Protein AF-A0AAQ1HSQ5-F1 (afdb_monomer_lite)

Foldseek 3Di:
DDPVVVVVVVVVVVVVVDDDDDDDDDDPPPPPDPCVVLVVQCVVQVHDSVCSVVSVVVCVVVVPDPDDPPDDPPPPDPWDWDWDFDADPVRHTPDIDIDTDPDPVNVVVVVVVVVVVVVVVVVVVVVVVVVVVVVVVVVVVVVVVVVVVVVVVVVVVVVVVVVVVVVVVVVPPPPPDPPPPPDPDDDDDDDDDDD

Structure (mmCIF, N/CA/C/O backbone):
data_AF-A0AAQ1HSQ5-F1
#
_entry.id   AF-A0AAQ1HSQ5-F1
#
loop_
_atom_site.group_PDB
_atom_site.id
_atom_site.type_symbol
_atom_site.label_atom_id
_atom_site.label_alt_id
_atom_site.label_comp_id
_atom_site.label_asym_id
_atom_site.label_entity_id
_atom_site.label_seq_id
_atom_site.pdbx_PDB_ins_code
_atom_site.Cartn_x
_atom_site.Cartn_y
_atom_site.Cartn_z
_atom_site.occupancy
_atom_site.B_iso_or_equiv
_atom_site.auth_seq_id
_atom_site.auth_comp_id
_atom_site.auth_asym_id
_atom_site.auth_atom_id
_atom_site.pdbx_PDB_model_num
ATOM 1 N N . MET A 1 1 ? 36.188 -63.599 -45.935 1.00 52.47 1 MET A N 1
ATOM 2 C CA . MET A 1 1 ? 37.156 -62.674 -46.564 1.00 52.47 1 MET A CA 1
ATOM 3 C C . MET A 1 1 ? 37.235 -61.440 -45.673 1.00 52.47 1 MET A C 1
ATOM 5 O O . MET A 1 1 ? 36.219 -60.792 -45.479 1.00 52.47 1 MET A O 1
ATOM 9 N N . SER A 1 2 ? 38.366 -61.238 -44.989 1.00 55.75 2 SER A N 1
ATOM 10 C CA . SER A 1 2 ? 38.458 -60.398 -43.780 1.00 55.75 2 SER A CA 1
ATOM 11 C C . SER A 1 2 ? 38.501 -58.891 -44.058 1.00 55.75 2 SER A C 1
ATOM 13 O O . SER A 1 2 ? 39.384 -58.427 -44.776 1.00 55.75 2 SER A O 1
ATOM 15 N N . ALA A 1 3 ? 37.651 -58.131 -43.356 1.00 57.56 3 ALA A N 1
ATOM 16 C CA . ALA A 1 3 ? 37.563 -56.660 -43.334 1.00 57.56 3 ALA A CA 1
ATOM 17 C C . ALA A 1 3 ? 38.896 -55.923 -43.048 1.00 57.56 3 ALA A C 1
ATOM 19 O O . ALA A 1 3 ? 39.056 -54.737 -43.334 1.00 57.56 3 ALA A O 1
ATOM 20 N N . ILE A 1 4 ? 39.892 -56.638 -42.521 1.00 59.78 4 ILE A N 1
ATOM 21 C CA . ILE A 1 4 ? 41.254 -56.144 -42.277 1.00 59.78 4 ILE A CA 1
ATOM 22 C C . ILE A 1 4 ? 41.998 -55.850 -43.597 1.00 59.78 4 ILE A C 1
ATOM 24 O O . ILE A 1 4 ? 42.830 -54.940 -43.652 1.00 59.78 4 ILE A O 1
ATOM 28 N N . ALA A 1 5 ? 41.688 -56.575 -44.679 1.00 63.78 5 ALA A N 1
ATOM 29 C CA . ALA A 1 5 ? 42.277 -56.327 -45.996 1.00 63.78 5 ALA A CA 1
ATOM 30 C C . ALA A 1 5 ? 41.798 -54.990 -46.590 1.00 63.78 5 ALA A C 1
ATOM 32 O O . ALA A 1 5 ? 42.597 -54.230 -47.148 1.00 63.78 5 ALA A O 1
ATOM 33 N N . ASP A 1 6 ? 40.522 -54.659 -46.387 1.00 66.69 6 ASP A N 1
ATOM 34 C CA . ASP A 1 6 ? 39.923 -53.419 -46.882 1.00 66.69 6 ASP A CA 1
ATOM 35 C C . ASP A 1 6 ? 40.437 -52.194 -46.125 1.00 66.69 6 ASP A C 1
ATOM 37 O O . ASP A 1 6 ? 40.683 -51.148 -46.731 1.00 66.69 6 ASP A O 1
AT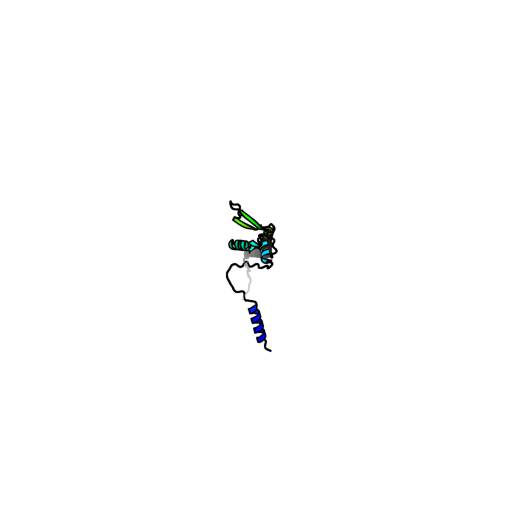OM 41 N N . PHE A 1 7 ? 40.709 -52.330 -44.824 1.00 67.12 7 PHE A N 1
ATOM 42 C CA . PHE A 1 7 ? 41.317 -51.258 -44.036 1.00 67.12 7 PHE A CA 1
ATOM 43 C C . PHE A 1 7 ? 42.731 -50.911 -44.528 1.00 67.12 7 PHE A C 1
ATOM 45 O O . PHE A 1 7 ? 43.067 -49.734 -44.679 1.00 67.12 7 PHE A O 1
ATOM 52 N N . LYS A 1 8 ? 43.555 -51.917 -44.864 1.00 73.12 8 LYS A N 1
ATOM 53 C CA . LYS A 1 8 ? 44.896 -51.684 -45.435 1.00 73.12 8 LYS A CA 1
ATOM 54 C C . LYS A 1 8 ? 44.832 -50.993 -46.800 1.00 73.12 8 LYS A C 1
ATOM 56 O O . LYS A 1 8 ? 45.601 -50.058 -47.027 1.00 73.12 8 LYS A O 1
ATOM 61 N N . LYS A 1 9 ? 43.899 -51.389 -47.674 1.00 71.94 9 LYS A N 1
ATOM 62 C CA . LYS A 1 9 ? 43.673 -50.711 -48.965 1.00 71.94 9 LYS A CA 1
ATOM 63 C C . L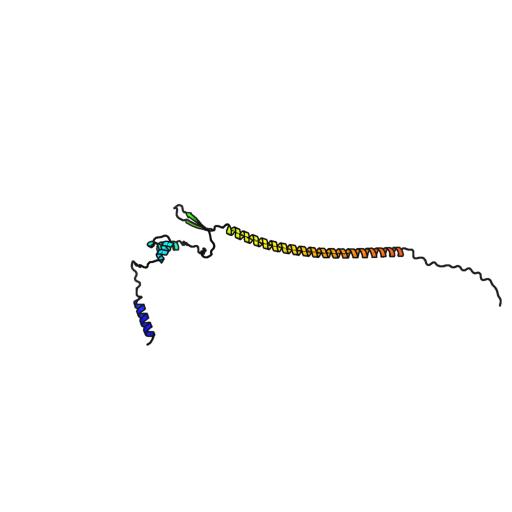YS A 1 9 ? 43.239 -49.257 -48.778 1.00 71.94 9 LYS A C 1
ATOM 65 O O . LYS A 1 9 ? 43.794 -48.369 -49.423 1.00 71.94 9 LYS A O 1
ATOM 70 N N . ARG A 1 10 ? 42.309 -48.994 -47.854 1.00 65.25 10 ARG A N 1
ATOM 71 C CA . ARG A 1 10 ? 41.803 -47.640 -47.579 1.00 65.25 10 ARG A CA 1
ATOM 72 C C . ARG A 1 10 ? 42.891 -46.732 -46.985 1.00 65.25 10 ARG A C 1
ATOM 74 O O . ARG A 1 10 ? 42.999 -45.575 -47.380 1.00 65.25 10 ARG A O 1
ATOM 81 N N . ARG A 1 11 ? 43.769 -47.266 -46.125 1.00 68.69 11 ARG A N 1
ATOM 82 C CA . ARG A 1 11 ? 44.889 -46.506 -45.536 1.00 68.69 11 ARG A CA 1
ATOM 83 C C . ARG A 1 11 ? 46.007 -46.193 -46.537 1.00 68.69 11 ARG A C 1
ATOM 85 O O . ARG A 1 11 ? 46.618 -45.133 -46.446 1.00 68.69 11 ARG A O 1
ATOM 92 N N . LEU A 1 12 ? 46.273 -47.087 -47.493 1.00 63.31 12 LEU A N 1
ATOM 93 C CA . LEU A 1 12 ? 47.237 -46.831 -48.572 1.00 63.31 12 LEU A CA 1
ATOM 94 C C . LEU A 1 12 ? 46.701 -45.811 -49.589 1.00 63.31 12 LEU A C 1
ATOM 96 O O . LEU A 1 12 ? 47.448 -44.929 -50.001 1.00 63.31 12 LEU A O 1
ATOM 100 N N . ALA A 1 13 ? 45.404 -45.854 -49.913 1.00 61.06 13 ALA A N 1
ATOM 101 C CA . ALA A 1 13 ? 44.766 -44.850 -50.769 1.00 61.06 13 ALA A CA 1
ATOM 102 C C . ALA A 1 13 ? 44.725 -43.449 -50.126 1.00 61.06 13 ALA A C 1
ATOM 104 O O . ALA A 1 13 ? 44.862 -42.452 -50.828 1.00 61.06 13 ALA A O 1
ATOM 105 N N . ALA A 1 14 ? 44.579 -43.364 -48.798 1.00 59.91 14 ALA A N 1
ATOM 106 C CA . ALA A 1 14 ? 44.645 -42.095 -48.069 1.00 59.91 14 ALA A CA 1
ATOM 107 C C . ALA A 1 14 ? 46.073 -41.520 -48.015 1.00 59.91 14 ALA A C 1
ATOM 109 O O . ALA A 1 14 ? 46.247 -40.314 -48.154 1.00 59.91 14 ALA A O 1
ATOM 110 N N . LYS A 1 15 ? 47.105 -42.371 -47.896 1.00 60.34 15 LYS A N 1
ATOM 111 C CA . LYS A 1 15 ? 48.509 -41.925 -47.957 1.00 60.34 15 LYS A CA 1
ATOM 112 C C . LYS A 1 15 ? 48.930 -41.427 -49.342 1.00 60.34 15 LYS A C 1
ATOM 114 O O . LYS A 1 15 ? 49.719 -40.499 -49.419 1.00 60.34 15 LYS A O 1
ATOM 119 N N . ALA A 1 16 ? 48.358 -41.966 -50.419 1.00 56.03 16 ALA A N 1
ATOM 120 C CA . ALA A 1 16 ? 48.602 -41.475 -51.779 1.00 56.03 16 ALA A CA 1
ATOM 121 C C . ALA A 1 16 ? 47.911 -40.128 -52.095 1.00 56.03 16 ALA A C 1
ATOM 123 O O . ALA A 1 16 ? 48.201 -39.526 -53.122 1.00 56.03 16 ALA A O 1
ATOM 124 N N . LYS A 1 17 ? 47.000 -39.648 -51.231 1.00 55.88 17 LYS A N 1
ATOM 125 C CA . LYS A 1 17 ? 46.290 -38.363 -51.385 1.00 55.88 17 LYS A CA 1
ATOM 126 C C . LYS A 1 17 ? 46.754 -37.276 -50.405 1.00 55.88 17 LYS A C 1
ATOM 128 O O . LYS A 1 17 ? 46.149 -36.213 -50.367 1.00 55.88 17 LYS A O 1
ATOM 133 N N . GLY A 1 18 ? 47.788 -37.543 -49.605 1.00 51.28 18 GLY A N 1
ATOM 134 C CA . GLY A 1 18 ? 48.179 -36.700 -48.470 1.00 51.28 18 GLY A CA 1
ATOM 135 C C . GLY A 1 18 ? 49.677 -36.423 -48.358 1.00 51.28 18 GLY A C 1
ATOM 136 O O . GLY A 1 18 ? 50.166 -36.259 -47.246 1.00 51.28 18 GLY A O 1
ATOM 137 N N . GLU A 1 19 ? 50.411 -36.385 -49.472 1.00 44.03 19 GLU A N 1
ATOM 138 C CA . GLU A 1 19 ? 51.798 -35.902 -49.499 1.00 44.03 19 GLU A CA 1
ATOM 139 C C . GLU A 1 19 ? 51.904 -34.610 -50.319 1.00 44.03 19 GLU A C 1
ATOM 141 O O . GLU A 1 19 ? 52.288 -34.618 -51.484 1.00 44.03 19 GLU A O 1
ATOM 146 N N . THR A 1 20 ? 51.620 -33.474 -49.686 1.00 39.72 20 THR A N 1
ATOM 147 C CA . THR A 1 20 ? 52.297 -32.217 -50.026 1.00 39.72 20 THR A CA 1
ATOM 148 C C . THR A 1 20 ? 53.161 -31.833 -48.840 1.00 39.72 20 THR A C 1
ATOM 150 O O . THR A 1 20 ? 52.685 -31.379 -47.801 1.00 39.72 20 THR A O 1
ATOM 153 N N . LYS A 1 21 ? 54.448 -32.136 -49.010 1.00 37.53 21 LYS A N 1
ATOM 154 C CA . LYS A 1 21 ? 55.560 -31.783 -48.136 1.00 37.53 21 LYS A CA 1
ATOM 155 C C . LYS A 1 21 ? 55.576 -30.282 -47.858 1.00 37.53 21 LYS A C 1
ATOM 157 O O . LYS A 1 21 ? 55.386 -29.474 -48.762 1.00 37.53 21 LYS A O 1
ATOM 162 N N . ALA A 1 22 ? 55.902 -29.945 -46.616 1.00 42.94 22 ALA A N 1
ATOM 163 C CA . ALA A 1 22 ? 56.436 -28.646 -46.257 1.00 42.94 22 ALA A CA 1
ATOM 164 C C . ALA A 1 22 ? 57.756 -28.412 -47.010 1.00 42.94 22 ALA A C 1
ATOM 166 O O . ALA A 1 22 ? 58.709 -29.172 -46.841 1.00 42.94 22 ALA A O 1
ATOM 167 N N . THR A 1 23 ? 57.800 -27.353 -47.811 1.00 30.36 23 THR A N 1
ATOM 168 C CA . THR A 1 23 ? 59.033 -26.705 -48.265 1.00 30.36 23 THR A CA 1
ATOM 169 C C . THR A 1 23 ? 58.773 -25.210 -48.329 1.00 30.36 23 THR A C 1
ATOM 171 O O . THR A 1 23 ? 57.910 -24.748 -49.072 1.00 30.36 23 THR A O 1
ATOM 174 N N . THR A 1 24 ? 59.511 -24.488 -47.495 1.00 39.66 24 THR A N 1
ATOM 175 C CA . THR A 1 24 ? 59.776 -23.056 -47.580 1.00 39.66 24 THR A CA 1
ATOM 176 C C . THR A 1 24 ? 60.252 -22.722 -48.988 1.00 39.66 24 THR A C 1
ATOM 178 O O . THR A 1 24 ? 61.196 -23.348 -49.456 1.00 39.66 24 THR A O 1
ATOM 181 N N . ASP A 1 25 ? 59.548 -21.815 -49.661 1.00 33.94 25 ASP A N 1
ATOM 182 C CA . ASP A 1 25 ? 60.069 -20.773 -50.556 1.00 33.94 25 ASP A CA 1
ATOM 183 C C . ASP A 1 25 ? 58.975 -20.335 -51.535 1.00 33.94 25 ASP A C 1
ATOM 185 O O . ASP A 1 25 ? 58.456 -21.125 -52.318 1.00 33.94 25 ASP A O 1
ATOM 189 N N . LYS A 1 26 ? 58.627 -19.044 -51.445 1.00 45.66 26 LYS A N 1
ATOM 190 C CA . LYS A 1 26 ? 57.958 -18.213 -52.462 1.00 45.66 26 LYS A CA 1
ATOM 191 C C . LYS A 1 26 ? 57.088 -18.978 -53.471 1.00 45.66 26 LYS A C 1
ATOM 193 O O . LYS A 1 26 ? 57.413 -19.052 -54.653 1.00 45.66 26 LYS A O 1
ATOM 198 N N . ALA A 1 27 ? 55.937 -19.463 -53.024 1.00 31.08 27 ALA A N 1
ATOM 199 C CA . ALA A 1 27 ? 54.876 -19.895 -53.919 1.00 31.08 27 ALA A CA 1
ATOM 200 C C . ALA A 1 27 ? 53.719 -18.905 -53.797 1.00 31.08 27 ALA A C 1
ATOM 202 O O . ALA A 1 27 ? 53.037 -18.859 -52.777 1.00 31.08 27 ALA A O 1
ATOM 203 N N . GLN A 1 28 ? 53.515 -18.100 -54.843 1.00 45.44 28 GLN A N 1
ATOM 204 C CA . GLN A 1 28 ? 52.209 -17.519 -55.139 1.00 45.44 28 GLN A CA 1
ATOM 205 C C . GLN A 1 28 ? 51.219 -18.679 -55.220 1.00 45.44 28 GLN A C 1
ATOM 207 O O . GLN A 1 28 ? 51.181 -19.412 -56.208 1.00 45.44 28 GLN A O 1
ATOM 212 N N . ILE A 1 29 ? 50.466 -18.891 -54.145 1.00 38.62 29 ILE A N 1
ATOM 213 C CA . ILE A 1 29 ? 49.398 -19.874 -54.138 1.00 38.62 29 ILE A CA 1
ATOM 214 C C . ILE A 1 29 ? 48.174 -19.182 -54.728 1.00 38.62 29 ILE A C 1
ATOM 216 O O . ILE A 1 29 ? 47.393 -18.546 -54.026 1.00 38.62 29 ILE A O 1
ATOM 220 N N . THR A 1 30 ? 48.015 -19.288 -56.043 1.00 47.28 30 THR A N 1
ATOM 221 C CA . THR A 1 30 ? 46.746 -18.983 -56.703 1.00 47.28 30 THR A CA 1
ATOM 222 C C . THR A 1 30 ? 45.754 -20.086 -56.328 1.00 47.28 30 THR A C 1
ATOM 224 O O . THR A 1 30 ? 45.585 -21.056 -57.063 1.00 47.28 30 THR A O 1
ATOM 227 N N . ILE A 1 31 ? 45.132 -19.981 -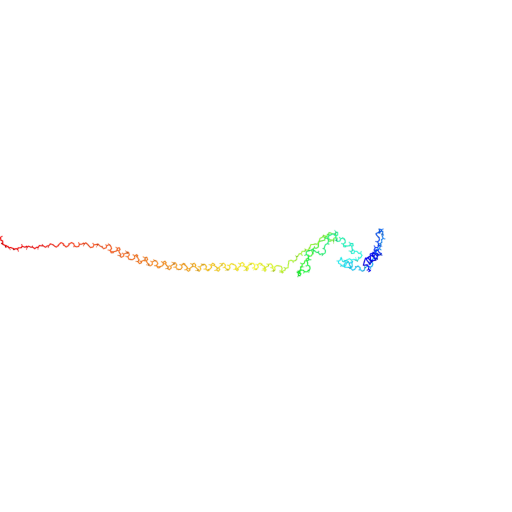55.149 1.00 43.53 31 ILE A N 1
ATOM 228 C CA . ILE A 1 31 ? 43.943 -20.770 -54.815 1.00 43.53 31 ILE A CA 1
ATOM 229 C C . ILE A 1 31 ? 42.742 -19.980 -55.323 1.00 43.53 31 ILE A C 1
ATOM 231 O O . ILE A 1 31 ? 42.246 -19.076 -54.657 1.00 43.53 31 ILE A O 1
ATOM 235 N N . THR A 1 32 ? 42.248 -20.333 -56.505 1.00 46.81 32 THR A N 1
ATOM 236 C CA . THR A 1 32 ? 40.879 -20.024 -56.931 1.00 46.81 32 THR A CA 1
ATOM 237 C C . THR A 1 32 ? 39.896 -20.885 -56.133 1.00 46.81 32 THR A C 1
ATOM 239 O O . THR A 1 32 ? 39.219 -21.761 -56.661 1.00 46.81 32 THR A O 1
ATOM 242 N N . GLN A 1 33 ? 39.834 -20.666 -54.822 1.00 50.25 33 GLN A N 1
ATOM 243 C CA . GLN A 1 33 ? 38.589 -20.856 -54.098 1.00 50.25 33 GLN A CA 1
ATOM 244 C C . GLN A 1 33 ? 37.880 -19.521 -54.213 1.00 50.25 33 GLN A C 1
ATOM 246 O O . GLN A 1 33 ? 38.471 -18.489 -53.901 1.00 50.25 33 GLN A O 1
ATOM 251 N N . ASP A 1 34 ? 36.631 -19.533 -54.668 1.00 55.94 34 ASP A N 1
ATOM 252 C CA . ASP A 1 34 ? 35.716 -18.435 -54.402 1.00 55.94 34 ASP A CA 1
ATOM 253 C C . ASP A 1 34 ? 35.710 -18.215 -52.890 1.00 55.94 34 ASP A C 1
ATOM 255 O O . ASP A 1 34 ? 35.001 -18.895 -52.142 1.00 55.94 34 ASP A O 1
ATOM 259 N N . ASN A 1 35 ? 36.571 -17.309 -52.426 1.00 68.38 35 ASN A N 1
ATOM 260 C CA . ASN A 1 35 ? 36.736 -16.986 -51.025 1.00 68.38 35 ASN A CA 1
ATOM 261 C C . ASN A 1 35 ? 35.552 -16.118 -50.633 1.00 68.38 35 ASN A C 1
ATOM 263 O O . ASN A 1 35 ? 35.677 -14.931 -50.363 1.00 68.38 35 ASN A O 1
ATOM 267 N N . THR A 1 36 ? 34.376 -16.733 -50.612 1.00 78.12 36 THR A N 1
ATOM 268 C CA . THR A 1 36 ? 33.140 -16.140 -50.113 1.00 78.12 36 THR A CA 1
ATOM 269 C C . THR A 1 36 ? 33.387 -15.581 -48.712 1.00 78.12 36 THR A C 1
ATOM 271 O O . THR A 1 36 ? 32.915 -14.500 -48.398 1.00 78.12 36 THR A O 1
ATOM 274 N N . ALA A 1 37 ? 34.233 -16.247 -47.917 1.00 78.62 37 ALA A N 1
ATOM 275 C CA . ALA A 1 37 ? 34.726 -15.737 -46.644 1.00 78.62 37 ALA A CA 1
ATOM 276 C C . ALA A 1 37 ? 35.537 -14.429 -46.773 1.00 78.62 37 ALA A C 1
ATOM 278 O O . ALA A 1 37 ? 35.226 -13.488 -46.052 1.00 78.62 37 ALA A O 1
ATOM 279 N N . LEU A 1 38 ? 36.509 -14.316 -47.698 1.00 81.31 38 LEU A N 1
ATOM 280 C CA . LEU A 1 38 ? 37.198 -13.032 -47.938 1.00 81.31 38 LEU A CA 1
ATOM 281 C C . LEU A 1 38 ? 36.235 -11.968 -48.457 1.00 81.31 38 LEU A C 1
ATOM 283 O O . LEU A 1 38 ? 36.350 -10.826 -48.050 1.00 81.31 38 LEU A O 1
ATOM 287 N N . LYS A 1 39 ? 35.299 -12.319 -49.341 1.00 80.25 39 LYS A N 1
ATOM 288 C CA . LYS A 1 39 ? 34.307 -11.380 -49.883 1.00 80.25 39 LYS A CA 1
ATOM 289 C C . LYS A 1 39 ? 33.401 -10.826 -48.793 1.00 80.25 39 LYS A C 1
ATOM 291 O O . LYS A 1 39 ? 33.115 -9.635 -48.773 1.00 80.25 39 LYS A O 1
ATOM 296 N N . LEU A 1 40 ? 32.959 -11.686 -47.879 1.00 79.38 40 LEU A N 1
ATOM 297 C CA . LEU A 1 40 ? 32.171 -11.286 -46.717 1.00 79.38 40 LEU A CA 1
ATOM 298 C C . LEU A 1 40 ? 33.000 -10.442 -45.750 1.00 79.38 40 LEU A C 1
ATOM 300 O O . LEU A 1 40 ? 32.495 -9.437 -45.270 1.00 79.38 40 LEU A O 1
ATOM 304 N N . LEU A 1 41 ? 34.264 -10.804 -45.519 1.00 80.69 41 LEU A N 1
ATOM 305 C CA . LEU A 1 41 ? 35.190 -10.029 -44.695 1.00 80.69 41 LEU A CA 1
ATOM 306 C C . LEU A 1 41 ? 35.439 -8.637 -45.297 1.00 80.69 41 LEU A C 1
ATOM 308 O O . LEU A 1 41 ? 35.237 -7.638 -44.625 1.00 80.69 41 LEU A O 1
ATOM 312 N N . ALA A 1 42 ? 35.789 -8.568 -46.579 1.00 80.44 42 ALA A N 1
ATOM 313 C CA . ALA A 1 42 ? 35.988 -7.335 -47.336 1.00 80.44 42 ALA A CA 1
ATOM 314 C C . ALA A 1 42 ? 34.745 -6.437 -47.277 1.00 80.44 42 ALA A C 1
ATOM 316 O O . ALA A 1 42 ? 34.840 -5.243 -47.018 1.00 80.44 42 ALA A O 1
ATOM 317 N N . LYS A 1 43 ? 33.554 -7.029 -47.432 1.00 81.06 43 LYS A N 1
ATOM 318 C CA . LYS A 1 43 ? 32.279 -6.313 -47.338 1.00 81.06 43 LYS A CA 1
ATOM 319 C C . LYS A 1 43 ? 31.943 -5.852 -45.916 1.00 81.06 43 LYS A C 1
ATOM 321 O O . LYS A 1 43 ? 31.345 -4.794 -45.771 1.00 81.06 43 LYS A O 1
ATOM 326 N N . LEU A 1 44 ? 32.305 -6.627 -44.894 1.00 76.94 44 LEU A N 1
ATOM 327 C CA . LEU A 1 44 ? 32.128 -6.264 -43.485 1.00 76.94 44 LEU A CA 1
ATOM 328 C C . LEU A 1 44 ? 33.060 -5.112 -43.085 1.00 76.94 44 LEU A C 1
ATOM 330 O O . LEU A 1 44 ? 32.652 -4.232 -42.339 1.00 76.94 44 LEU A O 1
ATOM 334 N N . LEU A 1 45 ? 34.288 -5.119 -43.607 1.00 77.75 45 LEU A N 1
ATOM 335 C CA . LEU A 1 45 ? 35.328 -4.131 -43.316 1.00 77.75 45 LEU A CA 1
ATOM 336 C C . LEU A 1 45 ? 35.311 -2.922 -44.267 1.00 77.75 45 LEU A C 1
ATOM 338 O O . LEU A 1 45 ? 36.025 -1.954 -44.035 1.00 77.75 45 LEU A O 1
ATOM 342 N N . GLY A 1 46 ? 34.520 -2.968 -45.343 1.00 78.94 46 GLY A N 1
ATOM 343 C CA . GLY A 1 46 ? 34.424 -1.894 -46.334 1.00 78.94 46 GLY A CA 1
ATOM 344 C C . GLY A 1 46 ? 35.682 -1.697 -47.190 1.00 78.94 46 GLY A C 1
ATOM 345 O O . GLY A 1 46 ? 35.911 -0.592 -47.674 1.00 78.94 46 GLY A O 1
ATOM 346 N N . CYS A 1 47 ? 36.502 -2.734 -47.384 1.00 76.94 47 CYS A N 1
ATOM 347 C CA . CYS A 1 47 ? 37.768 -2.656 -48.119 1.00 76.94 47 CYS A CA 1
ATOM 348 C C . CYS A 1 47 ? 37.830 -3.633 -49.307 1.00 76.94 47 CYS A C 1
ATOM 350 O O . CYS A 1 47 ? 36.965 -4.490 -49.482 1.00 76.94 47 CYS A O 1
ATOM 352 N N . ASP A 1 48 ? 38.854 -3.495 -50.155 1.00 82.31 48 ASP A N 1
ATOM 353 C CA . ASP A 1 48 ? 39.075 -4.396 -51.291 1.00 82.31 48 ASP A CA 1
ATOM 354 C C . ASP A 1 48 ? 39.455 -5.814 -50.829 1.00 82.31 48 ASP A C 1
ATOM 356 O O . ASP A 1 48 ? 40.227 -5.984 -49.883 1.00 82.31 48 ASP A O 1
ATOM 360 N N . GLU A 1 49 ? 39.003 -6.846 -51.557 1.00 78.81 49 GLU A N 1
ATOM 361 C CA . GLU A 1 49 ? 39.288 -8.262 -51.247 1.00 78.81 49 GLU A CA 1
ATOM 362 C C . GLU A 1 49 ? 40.789 -8.533 -51.040 1.00 78.81 49 GLU A C 1
ATOM 364 O O . GLU A 1 49 ? 41.170 -9.281 -50.143 1.00 78.81 49 GLU A O 1
ATOM 369 N N . SER A 1 50 ? 41.651 -7.873 -51.817 1.00 78.25 50 SER A N 1
ATOM 370 C CA . SER A 1 50 ? 43.110 -8.017 -51.732 1.00 78.25 50 SER A CA 1
ATOM 371 C C . SER A 1 50 ? 43.719 -7.488 -50.429 1.00 78.25 50 SER A C 1
ATOM 373 O O . SER A 1 50 ? 44.828 -7.888 -50.087 1.00 78.25 50 SER A O 1
ATOM 375 N N . LYS A 1 51 ? 43.022 -6.591 -49.722 1.00 79.81 51 LYS A N 1
ATOM 376 C CA . LYS A 1 51 ? 43.485 -5.943 -48.483 1.00 79.81 51 LYS A CA 1
ATOM 377 C C . LYS A 1 51 ? 42.706 -6.384 -47.245 1.00 79.81 51 LYS A C 1
ATOM 379 O O . LYS A 1 51 ? 43.126 -6.100 -46.133 1.00 79.81 51 LYS A O 1
ATOM 384 N N . ALA A 1 52 ? 41.616 -7.131 -47.416 1.00 81.50 52 ALA A N 1
ATOM 385 C CA . ALA A 1 52 ? 40.715 -7.503 -46.328 1.00 81.50 52 ALA A CA 1
ATOM 386 C C . ALA A 1 52 ? 41.393 -8.224 -45.156 1.00 81.50 52 ALA A C 1
ATOM 388 O O . ALA A 1 52 ? 41.036 -7.986 -44.008 1.00 81.50 52 ALA A O 1
ATOM 389 N N . ILE A 1 53 ? 42.384 -9.077 -45.425 1.00 83.12 53 ILE A N 1
ATOM 390 C CA . ILE A 1 53 ? 43.124 -9.788 -44.371 1.00 83.12 53 ILE A CA 1
ATOM 391 C C . ILE A 1 53 ? 44.079 -8.854 -43.621 1.00 83.12 53 ILE A C 1
ATOM 393 O O . ILE A 1 53 ? 44.157 -8.934 -42.400 1.00 83.12 53 ILE A O 1
ATOM 397 N N . GLU A 1 54 ? 44.770 -7.967 -44.335 1.00 83.06 54 GLU A N 1
ATOM 398 C CA . GLU A 1 54 ? 45.703 -6.996 -43.752 1.00 83.06 54 GLU A CA 1
ATOM 399 C C . GLU A 1 54 ? 44.947 -5.992 -42.871 1.00 83.06 54 GLU A C 1
ATOM 401 O O . GLU A 1 54 ? 45.289 -5.810 -41.707 1.00 83.06 54 GLU A O 1
ATOM 406 N N . THR A 1 55 ? 43.834 -5.451 -43.373 1.00 77.31 55 THR A N 1
ATOM 407 C CA . THR A 1 55 ? 42.956 -4.554 -42.607 1.00 77.31 55 THR A CA 1
ATOM 408 C C . THR A 1 55 ? 42.315 -5.260 -41.406 1.00 77.31 55 THR A C 1
ATOM 410 O O . THR A 1 55 ? 42.208 -4.676 -40.333 1.00 77.31 55 THR A O 1
ATOM 413 N N . ALA A 1 56 ? 41.916 -6.532 -41.540 1.00 79.94 56 ALA A N 1
ATOM 414 C CA . ALA A 1 56 ? 41.389 -7.301 -40.410 1.00 79.94 56 ALA A CA 1
ATOM 415 C C . ALA A 1 56 ? 42.436 -7.507 -39.309 1.00 79.94 56 ALA A C 1
ATOM 417 O O . ALA A 1 56 ? 42.101 -7.436 -38.130 1.00 79.94 56 ALA A O 1
ATOM 418 N N . GLN A 1 57 ? 43.687 -7.781 -39.686 1.00 80.94 57 GLN A N 1
ATOM 419 C CA . GLN A 1 57 ? 44.791 -7.926 -38.737 1.00 80.94 57 GLN A CA 1
ATOM 420 C C . GLN A 1 57 ? 45.072 -6.608 -38.021 1.00 80.94 57 GLN A C 1
ATOM 422 O O . GLN A 1 57 ? 45.149 -6.599 -36.799 1.00 80.94 57 GLN A O 1
ATOM 427 N N . GLU A 1 58 ? 45.107 -5.499 -38.757 1.00 79.50 58 GLU A N 1
ATOM 428 C CA . GLU A 1 58 ? 45.292 -4.168 -38.182 1.00 79.50 58 GLU A CA 1
ATOM 429 C C . GLU A 1 58 ? 44.191 -3.816 -37.170 1.00 79.50 58 GLU A C 1
ATOM 431 O O . GLU A 1 58 ? 44.488 -3.336 -36.081 1.00 79.50 58 GLU A O 1
ATOM 436 N N . TYR A 1 59 ? 42.927 -4.133 -37.459 1.00 76.44 59 TYR A N 1
ATOM 437 C CA . TYR A 1 59 ? 41.829 -3.909 -36.512 1.00 76.44 59 TYR A CA 1
ATOM 438 C C . TYR A 1 59 ? 41.892 -4.809 -35.277 1.00 76.44 59 TYR A C 1
ATOM 440 O O . TYR A 1 59 ? 41.527 -4.371 -34.185 1.00 76.44 59 TYR A O 1
ATOM 448 N N . VAL A 1 60 ? 42.379 -6.046 -35.418 1.00 76.69 60 VAL A N 1
ATOM 449 C CA . VAL A 1 60 ? 42.641 -6.932 -34.274 1.00 76.69 60 VAL A CA 1
ATOM 450 C C . VAL A 1 60 ? 43.787 -6.385 -33.419 1.00 76.69 60 VAL A C 1
ATOM 452 O O . VAL A 1 60 ? 43.664 -6.363 -32.195 1.00 76.69 60 VAL A O 1
ATOM 455 N N . ASP A 1 61 ? 44.857 -5.893 -34.043 1.00 75.94 61 ASP A N 1
ATOM 456 C CA . ASP A 1 61 ? 46.022 -5.323 -33.358 1.00 75.94 61 ASP A CA 1
ATOM 457 C C . ASP A 1 61 ? 45.690 -3.988 -32.670 1.00 75.94 61 ASP A C 1
ATOM 459 O O . ASP A 1 61 ? 46.179 -3.711 -31.574 1.00 75.94 61 ASP A O 1
ATOM 463 N N . GLN A 1 62 ? 44.798 -3.192 -33.266 1.00 70.31 62 GLN A N 1
ATOM 464 C CA . GLN A 1 62 ? 44.252 -1.959 -32.688 1.00 70.31 62 GLN A CA 1
ATOM 465 C C . GLN A 1 62 ? 43.113 -2.217 -31.680 1.00 70.31 62 GLN A C 1
ATOM 467 O O . GLN A 1 62 ? 42.561 -1.271 -31.123 1.00 70.31 62 GLN A O 1
ATOM 472 N N . ASN A 1 63 ? 42.765 -3.484 -31.414 1.00 66.88 63 ASN A N 1
ATOM 473 C CA . ASN A 1 63 ? 41.680 -3.898 -30.515 1.00 66.88 63 ASN A CA 1
ATOM 474 C C . ASN A 1 63 ? 40.319 -3.238 -30.843 1.00 66.88 63 ASN A C 1
ATOM 476 O O . ASN A 1 63 ? 39.491 -3.000 -29.960 1.00 66.88 63 ASN A O 1
ATOM 480 N N . ILE A 1 64 ? 40.081 -2.946 -32.123 1.00 63.69 64 ILE A N 1
ATOM 481 C CA . ILE A 1 64 ? 38.837 -2.359 -32.619 1.00 63.69 64 ILE A CA 1
ATOM 482 C C . ILE A 1 64 ? 37.783 -3.466 -32.683 1.00 63.69 64 ILE A C 1
ATOM 484 O O . ILE A 1 64 ? 37.938 -4.469 -33.383 1.00 63.69 64 ILE A O 1
ATOM 488 N N . THR A 1 65 ? 36.681 -3.286 -31.957 1.00 61.97 65 THR A N 1
ATOM 489 C CA . THR A 1 65 ? 35.538 -4.208 -31.973 1.00 61.97 65 THR A CA 1
ATOM 490 C C . THR A 1 65 ? 34.337 -3.522 -32.620 1.00 61.97 65 THR A C 1
ATOM 492 O O . THR A 1 65 ? 33.842 -2.518 -32.127 1.00 61.97 65 THR A O 1
ATOM 495 N N . PHE A 1 66 ? 33.869 -4.054 -33.754 1.00 58.66 66 PHE A N 1
ATOM 496 C CA . PHE A 1 66 ? 32.705 -3.515 -34.484 1.00 58.66 66 PHE A CA 1
ATOM 497 C C . PHE A 1 66 ? 31.372 -3.799 -33.794 1.00 58.66 66 PHE A C 1
ATOM 499 O O . PHE A 1 66 ? 30.376 -3.128 -34.048 1.00 58.66 66 PHE A O 1
ATOM 506 N N . PHE A 1 67 ? 31.358 -4.814 -32.936 1.00 58.06 67 PHE A N 1
ATOM 507 C CA . PHE A 1 67 ? 30.209 -5.197 -32.143 1.00 58.06 67 PHE A CA 1
ATOM 508 C C . PHE A 1 67 ? 30.671 -5.222 -30.698 1.00 58.06 67 PHE A C 1
ATOM 510 O O . PHE A 1 67 ? 31.511 -6.048 -30.325 1.00 58.06 67 PHE A O 1
ATOM 517 N N . ASP A 1 68 ? 30.155 -4.285 -29.908 1.00 57.06 68 ASP A N 1
ATOM 518 C CA . ASP A 1 68 ? 30.355 -4.311 -28.471 1.00 57.06 68 ASP A CA 1
ATOM 519 C C . ASP A 1 68 ? 29.799 -5.637 -27.930 1.00 57.06 68 ASP A C 1
ATOM 521 O O . ASP A 1 68 ? 28.699 -6.064 -28.291 1.00 57.06 68 ASP A O 1
ATOM 525 N N . LYS A 1 69 ? 30.566 -6.320 -27.075 1.00 54.66 69 LYS A N 1
ATOM 526 C CA . LYS A 1 69 ? 30.213 -7.651 -26.547 1.00 54.66 69 LYS A CA 1
ATOM 527 C C . LYS A 1 69 ? 28.944 -7.631 -25.683 1.00 54.66 69 LYS A C 1
ATOM 529 O O . LYS A 1 69 ? 28.451 -8.698 -25.327 1.00 54.66 69 LYS A O 1
ATOM 534 N N . GLY A 1 70 ? 28.441 -6.444 -25.336 1.00 54.88 70 GLY A N 1
ATOM 535 C CA . GLY A 1 70 ? 27.180 -6.232 -24.626 1.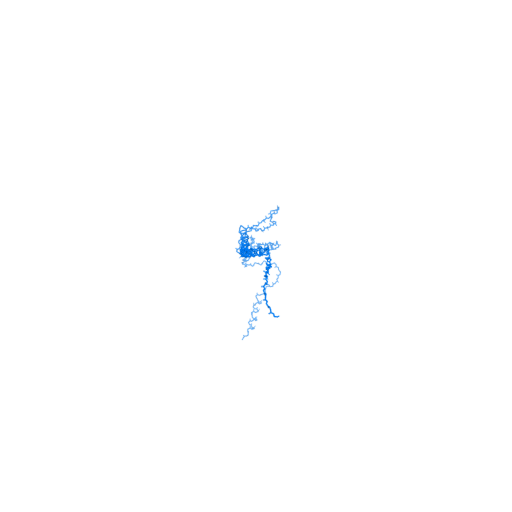00 54.88 70 GLY A CA 1
ATOM 536 C C . GLY A 1 70 ? 25.955 -5.975 -25.516 1.00 54.88 70 GLY A C 1
ATOM 537 O O . GLY A 1 70 ? 24.849 -5.900 -24.984 1.00 54.88 70 GLY A O 1
ATOM 538 N N . PHE A 1 71 ? 26.110 -5.834 -26.838 1.00 57.62 71 PHE A N 1
ATOM 539 C CA . PHE A 1 71 ? 24.982 -5.612 -27.746 1.00 57.62 71 PHE A CA 1
ATOM 540 C C . PHE A 1 71 ? 24.432 -6.950 -28.254 1.00 57.62 71 PHE A C 1
ATOM 542 O O . PHE A 1 71 ? 25.022 -7.584 -29.130 1.00 57.62 71 PHE A O 1
ATOM 549 N N . ASP A 1 72 ? 23.298 -7.382 -27.697 1.00 62.81 72 ASP A N 1
ATOM 550 C CA . ASP A 1 72 ? 22.541 -8.536 -28.187 1.00 62.81 72 ASP A CA 1
ATOM 551 C C . ASP A 1 72 ? 21.427 -8.074 -29.145 1.00 62.81 72 ASP A C 1
ATOM 553 O O . ASP A 1 72 ? 20.375 -7.622 -28.688 1.00 62.81 72 ASP A O 1
ATOM 557 N N . PRO A 1 73 ? 21.606 -8.193 -30.474 1.00 59.41 73 PRO A N 1
ATOM 558 C CA . PRO A 1 73 ? 20.574 -7.823 -31.439 1.00 59.41 73 PRO A CA 1
ATOM 559 C C . PRO A 1 73 ? 19.339 -8.740 -31.392 1.00 59.41 73 PRO A C 1
ATOM 561 O O . PRO A 1 73 ? 18.338 -8.435 -32.038 1.00 59.41 73 PRO A O 1
ATOM 564 N N . ALA A 1 74 ? 19.389 -9.865 -30.666 1.00 60.66 74 ALA A N 1
ATOM 565 C CA . ALA A 1 74 ? 18.269 -10.788 -30.506 1.00 60.66 74 ALA A CA 1
ATOM 566 C C . ALA A 1 74 ? 17.411 -10.502 -29.259 1.00 60.66 74 ALA A C 1
ATOM 568 O O . ALA A 1 74 ? 16.381 -11.158 -29.091 1.00 60.66 74 ALA A O 1
ATOM 569 N N . SER A 1 75 ? 17.777 -9.524 -28.417 1.00 64.94 75 SER A N 1
ATOM 570 C CA . SER A 1 75 ? 17.021 -9.210 -27.194 1.00 64.94 75 SER A CA 1
ATOM 571 C C . SER A 1 75 ? 15.660 -8.553 -27.464 1.00 64.94 75 SER A C 1
ATOM 573 O O . SER A 1 75 ? 14.824 -8.491 -26.568 1.00 64.94 75 SER A O 1
ATOM 575 N N . GLY A 1 76 ? 15.417 -8.074 -28.692 1.00 58.28 76 GLY A N 1
ATOM 576 C CA . GLY A 1 76 ? 14.159 -7.432 -29.090 1.00 58.28 76 GLY A CA 1
ATOM 577 C C . GLY A 1 76 ? 13.947 -6.027 -28.514 1.00 58.28 76 GLY A C 1
ATOM 578 O O . GLY A 1 76 ? 12.914 -5.418 -28.780 1.00 58.28 76 GLY A O 1
ATOM 579 N N . GLU A 1 77 ? 14.909 -5.500 -27.754 1.00 58.94 77 GLU A N 1
ATOM 580 C CA . GLU A 1 77 ? 14.886 -4.136 -27.227 1.00 58.94 77 GLU A CA 1
ATOM 581 C C . GLU A 1 77 ? 15.533 -3.182 -28.239 1.00 58.94 77 GLU A C 1
ATOM 583 O O . GLU A 1 77 ? 16.728 -3.285 -28.530 1.00 58.94 77 GLU A O 1
ATOM 588 N N . GLU A 1 78 ? 14.755 -2.240 -28.779 1.00 60.25 78 GLU A N 1
ATOM 589 C CA . GLU A 1 78 ? 15.282 -1.170 -29.629 1.00 60.25 78 GLU A CA 1
ATOM 590 C C . GLU A 1 78 ? 16.148 -0.221 -28.793 1.00 60.25 78 GLU A C 1
ATOM 592 O O . GLU A 1 78 ? 15.660 0.685 -28.121 1.00 60.25 78 GLU A O 1
ATOM 597 N N . LYS A 1 79 ? 17.463 -0.437 -28.832 1.00 64.25 79 LYS A N 1
ATOM 598 C CA . LYS A 1 79 ? 18.439 0.419 -28.157 1.00 64.25 79 LYS A CA 1
ATOM 599 C C . LYS A 1 79 ? 18.905 1.504 -29.109 1.00 64.25 79 LYS A C 1
ATOM 601 O O . LYS A 1 79 ? 19.613 1.233 -30.079 1.00 64.25 79 LYS A O 1
ATOM 606 N N . THR A 1 80 ? 18.509 2.741 -28.822 1.00 67.19 80 THR A N 1
ATOM 607 C CA . THR A 1 80 ? 19.006 3.907 -29.553 1.00 67.19 80 THR A CA 1
ATOM 608 C C . THR A 1 80 ? 20.279 4.391 -28.874 1.00 67.19 80 THR A C 1
ATOM 610 O O . THR A 1 80 ? 20.270 4.795 -27.713 1.00 67.19 80 THR A O 1
ATOM 613 N N . VAL A 1 81 ? 21.387 4.333 -29.602 1.00 70.25 81 VAL A N 1
ATOM 614 C CA . VAL A 1 81 ? 22.684 4.840 -29.152 1.00 70.25 81 VAL A CA 1
ATOM 615 C C . VAL A 1 81 ? 23.187 5.874 -30.143 1.00 70.25 81 VAL A C 1
ATOM 617 O O . VAL A 1 81 ? 22.907 5.781 -31.339 1.00 70.25 81 VAL A O 1
ATOM 620 N N . PHE A 1 82 ? 23.945 6.850 -29.660 1.00 69.25 82 PHE A N 1
ATOM 621 C CA . PHE A 1 82 ? 24.742 7.709 -30.527 1.00 69.25 82 PHE A CA 1
ATOM 622 C C . PHE A 1 82 ? 26.217 7.533 -30.191 1.00 69.25 82 PHE A C 1
ATOM 624 O O . PHE A 1 82 ? 26.589 7.338 -29.033 1.00 69.25 82 PHE A O 1
ATOM 631 N N . ALA A 1 83 ? 27.041 7.564 -31.232 1.00 76.31 83 ALA A N 1
ATOM 632 C CA . ALA A 1 83 ? 28.485 7.527 -31.118 1.00 76.31 83 ALA A CA 1
ATOM 633 C C . ALA A 1 83 ? 29.015 8.957 -31.237 1.00 76.31 83 ALA A C 1
ATOM 635 O O . ALA A 1 83 ? 28.790 9.625 -32.248 1.00 76.31 83 ALA A O 1
ATOM 636 N N . GLU A 1 84 ? 29.688 9.430 -30.199 1.00 75.19 84 GLU A N 1
ATOM 637 C CA . GLU A 1 84 ? 30.441 10.674 -30.220 1.00 75.19 84 GLU A CA 1
ATOM 638 C C . GLU A 1 84 ? 31.859 10.359 -30.693 1.00 75.19 84 GLU A C 1
ATOM 640 O O . GLU A 1 84 ? 32.544 9.528 -30.101 1.00 75.19 84 GLU A O 1
ATOM 645 N N . VAL A 1 85 ? 32.265 10.971 -31.805 1.00 80.44 85 VAL A N 1
ATOM 646 C CA . VAL A 1 85 ? 33.574 10.756 -32.429 1.00 80.44 85 VAL A CA 1
ATOM 647 C C . VAL A 1 85 ? 34.422 11.989 -32.162 1.00 80.44 85 VAL A C 1
ATOM 649 O O . VAL A 1 85 ? 34.077 13.078 -32.627 1.00 80.44 85 VAL A O 1
ATOM 652 N N . THR A 1 86 ? 35.521 11.833 -31.431 1.00 80.38 86 THR A N 1
ATOM 653 C CA . THR A 1 86 ? 36.522 12.890 -31.286 1.00 80.38 86 THR A CA 1
ATOM 654 C C . THR A 1 86 ? 37.559 12.764 -32.394 1.00 80.38 86 THR A C 1
ATOM 656 O O . THR A 1 86 ? 37.957 11.662 -32.782 1.00 80.38 86 THR A O 1
ATOM 659 N N . LEU A 1 87 ? 37.959 13.910 -32.944 1.00 88.38 87 LEU A N 1
ATOM 660 C CA . LEU A 1 87 ? 38.987 14.002 -33.972 1.00 88.38 87 LEU A CA 1
ATOM 661 C C . LEU A 1 87 ? 40.217 14.708 -33.400 1.00 88.38 87 LEU A C 1
ATOM 663 O O . LEU A 1 87 ? 40.063 15.667 -32.642 1.00 88.38 87 LEU A O 1
ATOM 667 N N . ASP A 1 88 ? 41.403 14.260 -33.797 1.00 83.00 88 ASP A N 1
ATOM 668 C CA . ASP A 1 88 ? 42.662 14.943 -33.509 1.00 83.00 88 ASP A CA 1
ATOM 669 C C . ASP A 1 88 ? 42.873 16.173 -34.422 1.00 83.00 88 ASP A C 1
ATOM 671 O O . ASP A 1 88 ? 42.104 16.439 -35.353 1.00 83.00 88 ASP A O 1
ATOM 675 N N . ASP A 1 89 ? 43.939 16.936 -34.163 1.00 86.75 89 ASP A N 1
ATOM 676 C CA . ASP A 1 89 ? 44.306 18.135 -34.937 1.00 86.75 89 ASP A CA 1
ATOM 677 C C . ASP A 1 89 ? 44.656 17.831 -36.411 1.00 86.75 89 ASP A C 1
ATOM 679 O O . ASP A 1 89 ? 44.677 18.730 -37.257 1.00 86.75 89 ASP A O 1
ATOM 683 N N . GLU A 1 90 ? 44.925 16.564 -36.730 1.00 88.38 90 GLU A N 1
ATOM 684 C CA . GLU A 1 90 ? 45.193 16.053 -38.076 1.00 88.38 90 GLU A CA 1
ATOM 685 C C . GLU A 1 90 ? 43.932 15.473 -38.736 1.00 88.38 90 GLU A C 1
ATOM 687 O O . GLU A 1 90 ? 43.982 14.969 -39.862 1.00 88.38 90 GLU A O 1
ATOM 692 N N . ASN A 1 91 ? 42.779 15.646 -38.082 1.00 79.62 91 ASN A N 1
ATOM 693 C CA . ASN A 1 91 ? 41.463 15.245 -38.544 1.00 79.62 91 ASN A CA 1
ATOM 694 C C . ASN A 1 91 ? 41.246 13.716 -38.585 1.00 79.62 91 ASN A C 1
ATOM 696 O O . ASN A 1 91 ? 40.322 13.251 -39.264 1.00 79.62 91 ASN A O 1
ATOM 700 N N . ASN A 1 92 ? 42.057 12.943 -37.854 1.00 79.50 92 ASN A N 1
ATOM 701 C CA . ASN A 1 92 ? 41.887 11.505 -37.644 1.00 79.50 92 ASN A CA 1
ATOM 702 C C . ASN A 1 92 ? 41.013 11.230 -36.416 1.00 79.50 92 ASN A C 1
ATOM 704 O O . ASN A 1 92 ? 40.931 12.043 -35.504 1.00 79.50 92 ASN A O 1
ATOM 708 N N . VAL A 1 93 ? 40.367 10.064 -36.378 1.00 81.44 93 VAL A N 1
ATOM 709 C CA . VAL A 1 93 ? 39.552 9.641 -35.229 1.00 81.44 93 VAL A CA 1
ATOM 710 C C . VAL A 1 93 ? 40.452 9.294 -34.043 1.00 81.44 93 VAL A C 1
ATOM 712 O O . VAL A 1 93 ? 41.236 8.353 -34.128 1.00 81.44 93 VAL A O 1
ATOM 715 N N . GLU A 1 94 ? 40.307 10.027 -32.940 1.00 81.62 94 GLU A N 1
ATOM 716 C CA . GLU A 1 94 ? 41.046 9.802 -31.692 1.00 81.62 94 GLU A CA 1
ATOM 717 C C . GLU A 1 94 ? 40.287 8.844 -30.762 1.00 81.62 94 GLU A C 1
ATOM 719 O O . GLU A 1 94 ? 40.865 7.894 -30.231 1.00 81.62 94 GLU A O 1
ATOM 724 N N . SER A 1 95 ? 38.980 9.050 -30.580 1.00 78.06 95 SER A N 1
ATOM 725 C CA . SER A 1 95 ? 38.133 8.141 -29.809 1.00 78.06 95 SER A CA 1
ATOM 726 C C . SER A 1 95 ? 36.683 8.138 -30.293 1.00 78.06 95 SER A C 1
ATOM 728 O O . SER A 1 95 ? 36.206 9.056 -30.963 1.00 78.06 95 SER A O 1
ATOM 730 N N . VAL A 1 96 ? 35.982 7.044 -29.986 1.00 78.19 96 VAL A N 1
ATOM 731 C CA . VAL A 1 96 ? 34.553 6.878 -30.260 1.00 78.19 96 VAL A CA 1
ATOM 732 C C . VAL A 1 96 ? 33.875 6.425 -28.972 1.00 78.19 96 VAL A C 1
ATOM 734 O O . VAL A 1 96 ? 34.107 5.309 -28.510 1.00 78.19 96 VAL A O 1
ATOM 737 N N . GLU A 1 97 ? 33.037 7.281 -28.391 1.00 75.00 97 GLU A N 1
ATOM 738 C CA . GLU A 1 97 ? 32.237 6.968 -27.205 1.00 75.00 97 GLU A CA 1
ATOM 739 C C . GLU A 1 97 ? 30.787 6.689 -27.596 1.00 75.00 97 GLU A C 1
ATOM 741 O O . GLU A 1 97 ? 30.117 7.531 -28.190 1.00 75.00 97 GLU A O 1
ATOM 746 N N . VAL A 1 98 ? 30.267 5.517 -27.230 1.00 73.31 98 VAL A N 1
ATOM 747 C CA . VAL A 1 98 ? 28.862 5.165 -27.462 1.00 73.31 98 VAL A CA 1
ATOM 748 C C . VAL A 1 98 ? 28.057 5.483 -26.205 1.00 73.31 98 VAL A C 1
ATOM 750 O O . VAL A 1 98 ? 28.270 4.874 -25.158 1.00 73.31 98 VAL A O 1
ATOM 753 N N . LYS A 1 99 ? 27.120 6.429 -26.303 1.00 73.44 99 LYS A N 1
ATOM 754 C CA . LYS A 1 99 ? 26.227 6.819 -25.201 1.00 73.44 99 LYS A CA 1
ATOM 755 C C . LYS A 1 99 ? 24.821 6.285 -25.446 1.00 73.44 99 LYS A C 1
ATOM 757 O O . LYS A 1 99 ? 24.309 6.317 -26.568 1.00 73.44 99 LYS A O 1
ATOM 762 N N . HIS A 1 100 ? 24.204 5.783 -24.380 1.00 72.19 100 HIS A N 1
ATOM 763 C CA . HIS A 1 100 ? 22.808 5.363 -24.409 1.00 72.19 100 HIS A CA 1
ATOM 764 C C . HIS A 1 100 ? 21.897 6.586 -24.379 1.00 72.19 100 HIS A C 1
ATOM 766 O O . HIS A 1 100 ? 22.137 7.519 -23.613 1.00 72.19 100 HIS A O 1
ATOM 772 N N . VAL A 1 101 ? 20.851 6.574 -25.203 1.00 67.25 101 VAL A N 1
ATOM 773 C CA . VAL A 1 101 ? 19.764 7.544 -25.090 1.00 67.25 101 VAL A CA 1
ATOM 774 C C . VAL A 1 101 ? 18.752 6.957 -24.120 1.00 67.25 101 VAL A C 1
ATOM 776 O O . VAL A 1 101 ? 18.091 5.979 -24.459 1.00 67.25 101 VAL A O 1
ATOM 779 N N . GLU A 1 102 ? 18.630 7.539 -22.927 1.00 65.88 102 GLU A N 1
ATOM 780 C CA . GLU A 1 102 ? 17.460 7.275 -22.086 1.00 65.88 102 GLU A CA 1
ATOM 781 C C . GLU A 1 102 ? 16.222 7.718 -22.863 1.00 65.88 102 GLU A C 1
ATOM 783 O O . GLU A 1 102 ? 16.111 8.863 -23.313 1.00 65.88 102 GLU A O 1
ATOM 788 N N . THR A 1 103 ? 15.319 6.777 -23.110 1.00 65.62 103 THR A N 1
ATOM 789 C CA . THR A 1 103 ? 14.110 7.060 -23.869 1.00 65.62 103 THR A CA 1
ATOM 790 C C . THR A 1 103 ? 13.001 7.502 -22.923 1.00 65.62 103 THR A C 1
ATOM 792 O O . THR A 1 103 ? 12.940 7.101 -21.762 1.00 65.62 103 THR A O 1
ATOM 795 N N . ALA A 1 104 ? 12.024 8.248 -23.444 1.00 68.06 104 ALA A N 1
ATOM 796 C CA . ALA A 1 104 ? 10.799 8.559 -22.702 1.00 68.06 104 ALA A CA 1
ATOM 797 C C . ALA A 1 104 ? 10.040 7.297 -22.224 1.00 68.06 104 ALA A C 1
ATOM 799 O O . ALA A 1 104 ? 9.151 7.383 -21.378 1.00 68.06 104 ALA A O 1
ATOM 800 N N . THR A 1 105 ? 10.349 6.122 -22.784 1.00 72.31 105 THR A N 1
ATOM 801 C CA . THR A 1 105 ? 9.813 4.832 -22.336 1.00 72.31 105 THR A CA 1
ATOM 802 C C . THR A 1 105 ? 10.492 4.358 -21.050 1.00 72.31 105 THR A C 1
ATOM 804 O O . THR A 1 105 ? 9.798 3.862 -20.165 1.00 72.31 105 THR A O 1
ATOM 807 N N . ASP A 1 106 ? 11.800 4.568 -20.901 1.00 73.56 106 ASP A N 1
ATOM 808 C CA . ASP A 1 106 ? 12.561 4.179 -19.706 1.00 73.56 106 ASP A CA 1
ATOM 809 C C . ASP A 1 106 ? 12.140 5.015 -18.490 1.00 73.56 106 ASP A C 1
ATOM 811 O O . ASP A 1 106 ? 11.815 4.472 -17.430 1.00 73.56 106 ASP A O 1
ATOM 815 N N . GLU A 1 107 ? 12.012 6.335 -18.672 1.00 73.38 107 GLU A N 1
ATOM 816 C CA . GLU A 1 107 ? 11.477 7.247 -17.650 1.00 73.38 107 GLU A CA 1
ATOM 817 C C . GLU A 1 107 ? 10.045 6.874 -17.239 1.00 73.38 107 GLU A C 1
ATOM 819 O O . GLU A 1 107 ? 9.686 6.904 -16.054 1.00 73.38 107 GLU A O 1
ATOM 824 N N . ARG A 1 108 ? 9.210 6.482 -18.212 1.00 77.88 108 ARG A N 1
ATOM 825 C CA . ARG A 1 108 ? 7.835 6.043 -17.953 1.00 77.88 108 ARG A CA 1
ATOM 826 C C . ARG A 1 108 ? 7.806 4.738 -17.163 1.00 77.88 108 ARG A C 1
ATOM 828 O O . ARG A 1 108 ? 7.028 4.644 -16.221 1.00 77.88 108 ARG A O 1
ATOM 835 N N . ASN A 1 109 ? 8.635 3.758 -17.511 1.00 80.88 109 ASN A N 1
ATOM 836 C CA . ASN A 1 109 ? 8.700 2.481 -16.798 1.00 80.88 109 ASN A CA 1
ATOM 837 C C . ASN A 1 109 ? 9.147 2.667 -15.345 1.00 80.88 109 ASN A C 1
ATOM 839 O O . ASN A 1 109 ? 8.521 2.115 -14.443 1.00 80.88 109 ASN A O 1
ATOM 843 N N . SER A 1 110 ? 10.159 3.508 -15.111 1.00 81.88 110 SER A N 1
ATOM 844 C CA . SER A 1 110 ? 10.567 3.895 -13.756 1.00 81.88 110 SER A CA 1
ATOM 845 C C . SER A 1 110 ? 9.419 4.571 -12.999 1.00 81.88 110 SER A C 1
ATOM 847 O O . SER A 1 110 ? 9.112 4.216 -11.863 1.00 81.88 110 SER A O 1
ATOM 849 N N . SER A 1 111 ? 8.707 5.499 -13.643 1.00 85.75 111 SER A N 1
ATOM 850 C CA . SER A 1 111 ? 7.555 6.175 -13.033 1.00 85.75 111 SER A CA 1
ATOM 851 C C . SER A 1 111 ? 6.412 5.212 -12.688 1.00 85.75 111 SER A C 1
ATOM 853 O O . SER A 1 111 ? 5.781 5.372 -11.648 1.00 85.75 111 SER A O 1
ATOM 855 N N . ILE A 1 112 ? 6.153 4.210 -13.535 1.00 90.81 112 ILE A N 1
ATOM 856 C CA . ILE A 1 112 ? 5.140 3.173 -13.293 1.00 90.81 112 ILE A CA 1
ATOM 857 C C . ILE A 1 112 ? 5.532 2.312 -12.091 1.00 90.81 112 ILE A C 1
ATOM 859 O O . ILE A 1 112 ? 4.691 2.097 -11.227 1.00 90.81 112 ILE A O 1
ATOM 863 N N . ALA A 1 113 ? 6.790 1.871 -12.005 1.00 87.69 113 ALA A N 1
ATOM 864 C CA . ALA A 1 113 ? 7.266 1.083 -10.868 1.00 87.69 113 ALA A CA 1
ATOM 865 C C . ALA A 1 113 ? 7.110 1.853 -9.545 1.00 87.69 113 ALA A C 1
ATOM 867 O O . ALA A 1 113 ? 6.516 1.351 -8.599 1.00 87.69 113 ALA A O 1
ATOM 868 N N . ASN A 1 114 ? 7.526 3.123 -9.516 1.00 89.19 114 ASN A N 1
ATOM 869 C CA . ASN A 1 114 ? 7.355 3.974 -8.334 1.00 89.19 114 ASN A CA 1
ATOM 870 C C . ASN A 1 114 ? 5.874 4.191 -7.964 1.00 89.19 114 ASN A C 1
ATOM 872 O O . ASN A 1 114 ? 5.529 4.325 -6.787 1.00 89.19 114 ASN A O 1
ATOM 876 N N . ALA A 1 115 ? 4.988 4.270 -8.962 1.00 90.00 115 ALA A N 1
ATOM 877 C CA . ALA A 1 115 ? 3.553 4.395 -8.729 1.00 90.00 115 ALA A CA 1
ATOM 878 C C . ALA A 1 115 ? 2.954 3.115 -8.121 1.00 90.00 115 ALA A C 1
ATOM 880 O O . ALA A 1 115 ? 2.061 3.224 -7.282 1.00 90.00 115 ALA A O 1
ATOM 881 N N . ASP A 1 116 ? 3.455 1.940 -8.506 1.00 93.19 116 ASP A N 1
ATOM 882 C CA . ASP A 1 116 ? 3.036 0.642 -7.966 1.00 93.19 116 ASP A CA 1
ATOM 883 C C . ASP A 1 116 ? 3.436 0.499 -6.489 1.00 93.19 116 ASP A C 1
ATOM 885 O O . ASP A 1 116 ? 2.575 0.283 -5.637 1.00 93.19 116 ASP A O 1
ATOM 889 N N . ASP A 1 117 ? 4.698 0.800 -6.156 1.00 93.06 117 ASP A N 1
ATOM 890 C CA . ASP A 1 117 ? 5.195 0.813 -4.768 1.00 93.06 117 ASP A CA 1
ATOM 891 C C . ASP A 1 117 ? 4.384 1.776 -3.875 1.00 93.06 117 ASP A C 1
ATOM 893 O O . ASP A 1 117 ? 4.077 1.506 -2.706 1.00 93.06 117 ASP A O 1
ATOM 897 N N . THR A 1 118 ? 4.007 2.931 -4.437 1.00 93.62 118 THR A N 1
ATOM 898 C CA . THR A 1 118 ? 3.171 3.922 -3.746 1.00 93.62 118 THR A CA 1
ATOM 899 C C . THR A 1 118 ? 1.748 3.401 -3.533 1.00 93.62 118 THR A C 1
ATOM 901 O O . THR A 1 118 ? 1.149 3.665 -2.487 1.00 93.62 118 THR A O 1
ATOM 904 N N . ALA A 1 119 ? 1.190 2.671 -4.502 1.00 94.50 119 ALA A N 1
ATOM 905 C CA . ALA A 1 119 ? -0.141 2.086 -4.398 1.00 94.50 119 ALA A CA 1
ATOM 906 C C . ALA A 1 119 ? -0.192 0.972 -3.341 1.00 94.50 119 ALA A C 1
ATOM 908 O O . ALA A 1 119 ? -1.135 0.943 -2.548 1.00 94.50 119 ALA A O 1
ATOM 909 N N . GLU A 1 120 ? 0.832 0.118 -3.274 1.00 95.69 120 GLU A N 1
ATOM 910 C CA . GLU A 1 120 ? 0.962 -0.922 -2.244 1.00 95.69 120 GLU A CA 1
ATOM 911 C C . GLU A 1 120 ? 1.067 -0.300 -0.843 1.00 95.69 120 GLU A C 1
ATOM 913 O O . GLU A 1 120 ? 0.269 -0.607 0.045 1.00 95.69 120 GLU A O 1
ATOM 918 N N . SER A 1 121 ? 1.943 0.695 -0.675 1.00 95.69 121 SER A N 1
ATOM 919 C CA . SER A 1 121 ? 2.091 1.422 0.597 1.00 95.69 121 SER A CA 1
ATOM 920 C C . SER A 1 121 ? 0.791 2.106 1.053 1.00 95.69 121 SER A C 1
ATOM 922 O O . SER A 1 121 ? 0.495 2.196 2.252 1.00 95.69 121 SER A O 1
ATOM 924 N N . LEU A 1 122 ? 0.001 2.620 0.103 1.00 96.88 122 LEU A N 1
ATOM 925 C CA . LEU A 1 122 ? -1.293 3.237 0.388 1.00 96.88 122 LEU A CA 1
ATOM 926 C C . LEU A 1 122 ? -2.336 2.199 0.824 1.00 96.88 122 LEU A C 1
ATOM 928 O O . LEU A 1 122 ? -3.125 2.484 1.728 1.00 96.88 122 LEU A O 1
ATOM 932 N N . ALA A 1 123 ? -2.334 1.012 0.214 1.00 96.25 123 ALA A N 1
ATOM 933 C CA . ALA A 1 123 ? -3.220 -0.084 0.591 1.00 96.25 123 ALA A CA 1
ATOM 934 C C . ALA A 1 123 ? -2.948 -0.551 2.031 1.00 96.25 123 ALA A C 1
ATOM 936 O O . ALA A 1 123 ? -3.880 -0.601 2.837 1.00 96.25 123 ALA A O 1
ATOM 937 N N . ASP A 1 124 ? -1.678 -0.759 2.387 1.00 96.06 124 ASP A N 1
ATOM 938 C CA . ASP A 1 124 ? -1.268 -1.123 3.750 1.00 96.06 124 ASP A CA 1
ATOM 939 C C . ASP A 1 124 ? -1.695 -0.066 4.775 1.00 96.06 124 ASP A C 1
ATOM 941 O O . ASP A 1 124 ? -2.228 -0.373 5.847 1.00 96.06 124 ASP A O 1
ATOM 945 N N . SER A 1 125 ? -1.498 1.212 4.435 1.00 96.00 125 SER A N 1
ATOM 946 C CA . SER A 1 125 ? -1.903 2.331 5.290 1.00 96.00 125 SER A CA 1
ATOM 947 C C . SER A 1 125 ? -3.419 2.362 5.506 1.00 96.00 125 SER A C 1
ATOM 949 O O . SER A 1 125 ? -3.884 2.636 6.616 1.00 96.00 125 SER A O 1
ATOM 951 N N . ALA A 1 126 ? -4.204 2.064 4.468 1.00 96.00 126 ALA A N 1
ATOM 952 C CA . ALA A 1 126 ? -5.658 1.997 4.562 1.00 96.00 126 ALA A CA 1
ATOM 953 C C . ALA A 1 126 ? -6.124 0.829 5.449 1.00 96.00 126 ALA A C 1
ATOM 955 O O . ALA A 1 126 ? -7.041 0.999 6.257 1.00 96.00 126 ALA A O 1
ATOM 956 N N . GLU A 1 127 ? -5.475 -0.333 5.362 1.00 96.88 127 GLU A N 1
ATOM 957 C CA . GLU A 1 127 ? -5.799 -1.497 6.193 1.00 96.88 127 GLU A CA 1
ATOM 958 C C . GLU A 1 127 ? -5.469 -1.263 7.677 1.00 96.88 127 GLU A C 1
ATOM 960 O O . GLU A 1 127 ? -6.269 -1.586 8.568 1.00 96.88 127 GLU A O 1
ATOM 965 N N . GLN A 1 128 ? -4.339 -0.609 7.960 1.00 96.94 128 GLN A N 1
ATOM 966 C CA . GLN A 1 128 ? -3.983 -0.182 9.315 1.00 96.94 128 GLN A CA 1
ATOM 967 C C . GLN A 1 128 ? -4.984 0.835 9.874 1.00 96.94 128 GLN A C 1
ATOM 969 O O . GLN A 1 128 ? -5.421 0.704 11.021 1.00 96.94 128 GLN A O 1
ATOM 974 N N . ALA A 1 129 ? -5.387 1.823 9.068 1.00 96.25 129 ALA A N 1
ATOM 975 C CA . ALA A 1 129 ? -6.388 2.810 9.465 1.00 96.25 129 ALA A CA 1
ATOM 976 C C . ALA A 1 129 ? -7.743 2.155 9.774 1.00 96.25 129 ALA A C 1
ATOM 978 O O . ALA A 1 129 ? -8.376 2.494 10.775 1.00 96.25 129 ALA A O 1
ATOM 979 N N . ASN A 1 130 ? -8.161 1.177 8.967 1.00 96.19 130 ASN A N 1
ATOM 980 C CA . ASN A 1 130 ? -9.391 0.424 9.198 1.00 96.19 130 ASN A CA 1
ATOM 981 C C . ASN A 1 130 ? -9.328 -0.378 10.509 1.00 96.19 130 ASN A C 1
ATOM 983 O O . ASN A 1 130 ? -10.241 -0.316 11.329 1.00 96.19 130 ASN A O 1
ATOM 987 N N . SER A 1 131 ? -8.206 -1.056 10.758 1.00 97.00 131 SER A N 1
ATOM 988 C CA . SER A 1 131 ? -7.981 -1.796 12.006 1.00 97.00 131 SER A CA 1
ATOM 989 C C . SER A 1 131 ? -8.012 -0.877 13.233 1.00 97.00 131 SER A C 1
ATOM 991 O O . SER A 1 131 ? -8.600 -1.212 14.264 1.00 97.00 131 SER A O 1
ATOM 993 N N . ALA A 1 132 ? -7.408 0.311 13.129 1.00 97.00 132 ALA A N 1
ATOM 994 C CA . ALA A 1 132 ? -7.454 1.319 14.182 1.00 97.00 132 ALA A CA 1
ATOM 995 C C . ALA A 1 132 ? -8.887 1.815 14.434 1.00 97.00 132 ALA A C 1
ATOM 997 O O . ALA A 1 132 ? -9.291 1.933 15.592 1.00 97.00 132 ALA A O 1
ATOM 998 N N . ALA A 1 133 ? -9.669 2.047 13.376 1.00 96.81 133 ALA A N 1
ATOM 999 C CA . ALA A 1 133 ? -11.065 2.456 13.487 1.00 96.81 133 ALA A CA 1
ATOM 1000 C C . ALA A 1 133 ? -11.919 1.405 14.218 1.00 96.81 133 ALA A C 1
ATOM 1002 O O . ALA A 1 133 ? -12.615 1.753 15.171 1.00 96.81 133 ALA A O 1
ATOM 1003 N N . SER A 1 134 ? -11.799 0.119 13.867 1.00 96.88 134 SER A N 1
ATOM 1004 C CA . SER A 1 134 ? -12.523 -0.964 14.557 1.00 96.88 134 SER A CA 1
ATOM 1005 C C . SER A 1 134 ? -12.138 -1.099 16.036 1.00 96.88 134 SER A C 1
ATOM 1007 O O . SER A 1 134 ? -12.986 -1.373 16.889 1.00 96.88 134 SER A O 1
ATOM 1009 N N . ASN A 1 135 ? -10.864 -0.876 16.370 1.00 98.00 135 ASN A N 1
ATOM 1010 C CA . ASN A 1 135 ? -10.412 -0.868 17.763 1.00 98.00 135 ASN A CA 1
ATOM 1011 C C . ASN A 1 135 ? -11.001 0.310 18.552 1.00 98.00 135 ASN A C 1
ATOM 1013 O O . ASN A 1 135 ? -11.372 0.138 19.714 1.00 98.00 135 ASN A O 1
ATOM 1017 N N . ILE A 1 136 ? -11.093 1.491 17.933 1.00 97.81 136 ILE A N 1
ATOM 1018 C CA . ILE A 1 136 ? -11.710 2.679 18.539 1.00 97.81 136 ILE A CA 1
ATOM 1019 C C . ILE A 1 136 ? -13.199 2.442 18.787 1.00 97.81 136 ILE A C 1
ATOM 1021 O O . ILE A 1 136 ? -13.671 2.737 19.880 1.00 97.81 136 ILE A O 1
ATOM 1025 N N . GLU A 1 137 ? -13.918 1.875 17.820 1.00 97.56 137 GLU A N 1
ATOM 1026 C CA . GLU A 1 137 ? -15.334 1.515 17.961 1.00 97.56 137 GLU A CA 1
ATOM 1027 C C . GLU A 1 137 ? -15.543 0.555 19.140 1.00 97.56 137 GLU A C 1
ATOM 1029 O O . GLU A 1 137 ? -16.281 0.859 20.073 1.00 97.56 137 GLU A O 1
ATOM 1034 N N . SER A 1 138 ? -14.761 -0.528 19.193 1.00 97.50 138 SER A N 1
ATOM 1035 C CA . SER A 1 138 ? -14.813 -1.488 20.303 1.00 97.50 138 SER A CA 1
ATOM 1036 C C . SER A 1 138 ? -14.483 -0.859 21.664 1.00 97.50 138 SER A C 1
ATOM 1038 O O . SER A 1 138 ? -14.995 -1.287 22.700 1.00 97.50 138 SER A O 1
ATOM 1040 N N . ALA A 1 139 ? -13.573 0.118 21.698 1.00 97.75 139 ALA A N 1
ATOM 1041 C CA . ALA A 1 139 ? -13.238 0.843 22.919 1.00 97.75 139 ALA A CA 1
ATOM 1042 C C . ALA A 1 139 ? -14.360 1.806 23.335 1.00 97.75 139 ALA A C 1
ATOM 1044 O O . ALA A 1 139 ? -14.634 1.932 24.529 1.00 97.75 139 ALA A O 1
ATOM 1045 N N . ALA A 1 140 ? -15.014 2.453 22.369 1.00 98.00 140 ALA A N 1
ATOM 1046 C CA . ALA A 1 140 ? -16.150 3.332 22.604 1.00 98.00 140 ALA A CA 1
ATOM 1047 C C . ALA A 1 140 ? -17.353 2.558 23.163 1.00 98.00 140 ALA A C 1
ATOM 1049 O O . ALA A 1 140 ? -17.933 3.000 24.154 1.00 98.00 140 ALA A O 1
ATOM 1050 N N . ASP A 1 141 ? -17.655 1.377 22.618 1.00 97.88 141 ASP A N 1
ATOM 1051 C CA . ASP A 1 141 ? -18.720 0.505 23.128 1.00 97.88 141 ASP A CA 1
ATOM 1052 C C . ASP A 1 141 ? -18.464 0.112 24.587 1.00 97.88 141 ASP A C 1
ATOM 1054 O O . ASP A 1 141 ? -19.300 0.337 25.461 1.00 97.88 141 ASP A O 1
ATOM 1058 N N . LYS A 1 142 ? -17.249 -0.360 24.895 1.00 98.25 142 LYS A N 1
ATOM 1059 C CA . LYS A 1 142 ? -16.857 -0.701 26.275 1.00 98.25 142 LYS A CA 1
ATOM 1060 C C . LYS A 1 142 ? -16.933 0.494 27.223 1.00 98.25 142 LYS A C 1
ATOM 1062 O O . LYS A 1 142 ? -17.284 0.332 28.389 1.00 98.25 142 LYS A O 1
ATOM 1067 N N . ALA A 1 143 ? -16.566 1.686 26.752 1.00 97.94 143 ALA A N 1
ATOM 1068 C CA . ALA A 1 143 ? -16.671 2.904 27.547 1.00 97.94 143 ALA A CA 1
ATOM 1069 C C . ALA A 1 143 ? -18.138 3.281 27.814 1.00 97.94 143 ALA A C 1
ATOM 1071 O O . ALA A 1 143 ? -18.455 3.728 28.915 1.00 97.94 143 ALA A O 1
ATOM 1072 N N . SER A 1 144 ? -19.025 3.069 26.839 1.00 97.06 144 SER A N 1
ATOM 1073 C CA . SER A 1 144 ? -20.468 3.277 26.983 1.00 97.06 144 SER A CA 1
ATOM 1074 C C . SER A 1 144 ? -21.087 2.311 27.998 1.00 97.06 144 SER A C 1
ATOM 1076 O O . SER A 1 144 ? -21.848 2.737 28.872 1.00 97.06 144 SER A O 1
ATOM 1078 N N . ASP A 1 145 ? -20.718 1.031 27.935 1.00 98.00 145 ASP A N 1
ATOM 1079 C CA . ASP A 1 145 ? -21.164 0.020 28.900 1.00 98.00 145 ASP A CA 1
ATOM 1080 C C . ASP A 1 145 ? -20.698 0.378 30.317 1.00 98.00 145 ASP A C 1
ATOM 1082 O O . ASP A 1 145 ? -21.505 0.472 31.241 1.00 98.00 145 ASP A O 1
ATOM 1086 N N . ALA A 1 146 ? -19.411 0.706 30.477 1.00 97.69 146 ALA A N 1
ATOM 1087 C CA . ALA A 1 146 ? -18.855 1.107 31.767 1.00 97.69 146 ALA A CA 1
ATOM 1088 C C . ALA A 1 146 ? -19.520 2.374 32.332 1.00 97.69 146 ALA A C 1
ATOM 1090 O O . ALA A 1 146 ? -19.739 2.470 33.539 1.00 97.69 146 ALA A O 1
ATOM 1091 N N . ALA A 1 147 ? -19.855 3.350 31.481 1.00 97.75 147 ALA A N 1
ATOM 1092 C CA . ALA A 1 147 ? -20.578 4.550 31.897 1.00 97.75 147 ALA A CA 1
ATOM 1093 C C . ALA A 1 147 ? -22.004 4.229 32.375 1.00 97.75 147 ALA A C 1
ATOM 1095 O O . ALA A 1 147 ? -22.467 4.816 33.355 1.00 97.75 147 ALA A O 1
ATOM 1096 N N . SER A 1 148 ? -22.674 3.278 31.722 1.00 97.50 148 SER A N 1
ATOM 1097 C CA . SER A 1 148 ? -24.006 2.809 32.112 1.00 97.50 148 SER A CA 1
ATOM 1098 C C . SER A 1 148 ? -23.974 2.091 33.464 1.00 97.50 148 SER A C 1
ATOM 1100 O O . SER A 1 148 ? -24.774 2.409 34.343 1.00 97.50 148 SER A O 1
ATOM 1102 N N . ASP A 1 149 ? -23.001 1.203 33.679 1.00 98.12 149 ASP A N 1
ATOM 1103 C CA . ASP A 1 149 ? -22.796 0.521 34.965 1.00 98.12 149 ASP A CA 1
ATOM 1104 C C . ASP A 1 149 ? -22.510 1.512 36.105 1.00 98.12 149 ASP A C 1
ATOM 1106 O O . ASP A 1 149 ? -23.007 1.361 37.228 1.00 98.12 149 ASP A O 1
ATOM 1110 N N . LEU A 1 150 ? -21.735 2.563 35.818 1.00 97.75 150 LEU A N 1
ATOM 1111 C CA . LEU A 1 150 ? -21.447 3.630 36.776 1.00 97.75 150 LEU A CA 1
ATOM 1112 C C . LEU A 1 150 ? -22.699 4.427 37.145 1.00 97.75 150 LEU A C 1
ATOM 1114 O O . LEU A 1 150 ? -22.848 4.808 38.305 1.00 97.75 150 LEU A O 1
ATOM 1118 N N . ALA A 1 151 ? -23.591 4.673 36.184 1.00 97.38 151 ALA A N 1
ATOM 1119 C CA . ALA A 1 151 ? -24.845 5.374 36.431 1.00 97.38 151 ALA A CA 1
ATOM 1120 C C . ALA A 1 151 ? -25.758 4.570 37.371 1.00 97.38 151 ALA A C 1
ATOM 1122 O O . ALA A 1 151 ? -26.220 5.118 38.370 1.00 97.38 151 ALA A O 1
ATOM 1123 N N . TYR A 1 152 ? -25.927 3.265 37.124 1.00 95.62 152 TYR A N 1
ATOM 1124 C CA . TYR A 1 152 ? -26.674 2.388 38.035 1.00 95.62 152 TYR A CA 1
ATOM 1125 C C . TYR A 1 152 ? -26.045 2.336 39.429 1.00 95.62 152 TYR A C 1
ATOM 1127 O O . TYR A 1 152 ? -26.737 2.493 40.432 1.00 95.62 152 TYR A O 1
ATOM 1135 N N . SER A 1 153 ? -24.718 2.202 39.499 1.00 97.38 153 SER A N 1
ATOM 1136 C CA . SER A 1 153 ? -24.001 2.199 40.780 1.00 97.38 153 SER A CA 1
ATOM 1137 C C . SER A 1 153 ? -24.186 3.513 41.551 1.00 97.38 153 SER A C 1
ATOM 1139 O O . SER A 1 153 ? -24.274 3.510 42.778 1.00 97.38 153 SER A O 1
ATOM 1141 N N . ALA A 1 154 ? -24.243 4.652 40.855 1.00 96.94 154 ALA A N 1
ATOM 1142 C CA . ALA A 1 154 ? -24.480 5.950 41.478 1.00 96.94 154 ALA A CA 1
ATOM 1143 C C . ALA A 1 154 ? -25.906 6.072 42.040 1.00 96.94 154 ALA A C 1
ATOM 1145 O O . ALA A 1 154 ? -26.077 6.618 43.133 1.00 96.94 154 ALA A O 1
ATOM 1146 N N . ASP A 1 155 ? -26.908 5.543 41.335 1.00 96.94 155 ASP A N 1
ATOM 1147 C CA . ASP A 1 155 ? -28.290 5.498 41.820 1.00 96.94 155 ASP A CA 1
ATOM 1148 C C . ASP A 1 155 ? -28.421 4.625 43.078 1.00 96.94 155 ASP A C 1
ATOM 1150 O O . ASP A 1 155 ? -28.987 5.082 44.076 1.00 96.94 155 ASP A O 1
ATOM 1154 N N . ASP A 1 156 ? -27.804 3.439 43.094 1.00 97.69 156 ASP A N 1
ATOM 1155 C CA . ASP A 1 156 ? -27.773 2.558 44.272 1.00 97.69 156 ASP A CA 1
ATOM 1156 C C . ASP A 1 156 ? -27.130 3.251 45.487 1.00 97.69 156 ASP A C 1
ATOM 1158 O O . ASP A 1 156 ? -27.648 3.198 46.608 1.00 97.69 156 ASP A O 1
ATOM 1162 N N . ILE A 1 157 ? -26.016 3.962 45.276 1.00 97.19 157 ILE A N 1
ATOM 1163 C CA . ILE A 1 157 ? -25.351 4.742 46.331 1.00 97.19 157 ILE A CA 1
ATOM 1164 C C . ILE A 1 157 ? -26.266 5.859 46.847 1.00 97.19 157 ILE A C 1
ATOM 1166 O O . ILE A 1 157 ? -26.347 6.079 48.059 1.00 97.19 157 ILE A O 1
ATOM 1170 N N . ASN A 1 158 ? -26.960 6.572 45.957 1.00 96.31 158 ASN A N 1
ATOM 1171 C CA . ASN A 1 158 ? -27.883 7.641 46.342 1.00 96.31 158 ASN A CA 1
ATOM 1172 C C . ASN A 1 158 ? -29.058 7.109 47.172 1.00 96.31 158 ASN A C 1
ATOM 1174 O O . ASN A 1 158 ? -29.471 7.756 48.145 1.00 96.31 158 ASN A O 1
ATOM 1178 N N . GLN A 1 159 ? -29.567 5.926 46.827 1.00 96.75 159 GLN A N 1
ATOM 1179 C CA . GLN A 1 159 ? -30.601 5.255 47.602 1.00 96.75 159 GLN A CA 1
ATOM 1180 C C . GLN A 1 159 ? -30.080 4.867 48.991 1.00 96.75 159 GLN A C 1
ATOM 1182 O O . GLN A 1 159 ? -30.662 5.279 49.995 1.00 96.75 159 GLN A O 1
ATOM 1187 N N . ALA A 1 160 ? -28.943 4.171 49.065 1.00 96.75 160 ALA A N 1
ATOM 1188 C CA . ALA A 1 160 ? -28.341 3.764 50.334 1.00 96.75 160 ALA A CA 1
ATOM 1189 C C . ALA A 1 160 ? -28.042 4.966 51.248 1.00 96.75 160 ALA A C 1
ATOM 1191 O O . ALA A 1 160 ? -28.274 4.923 52.456 1.00 96.75 160 ALA A O 1
ATOM 1192 N N . ASN A 1 161 ? -27.568 6.077 50.681 1.00 97.12 161 ASN A N 1
ATOM 1193 C CA . ASN A 1 161 ? -27.316 7.304 51.433 1.00 97.12 161 ASN A CA 1
ATOM 1194 C C . ASN A 1 161 ? -28.616 7.926 51.978 1.00 97.12 161 ASN A C 1
ATOM 1196 O O . ASN A 1 161 ? -28.634 8.465 53.087 1.00 97.12 161 ASN A O 1
ATOM 1200 N N . SER A 1 162 ? -29.714 7.833 51.222 1.00 96.31 162 SER A N 1
ATOM 1201 C CA . SER A 1 162 ? -31.033 8.289 51.675 1.00 96.31 162 SER A CA 1
ATOM 1202 C C . SER A 1 162 ? -31.552 7.447 52.842 1.00 96.31 162 SER A C 1
ATOM 1204 O O . SER A 1 162 ? -31.993 8.009 53.845 1.00 96.31 162 SER A O 1
ATOM 1206 N N . GLU A 1 163 ? -31.420 6.122 52.754 1.00 96.69 163 GLU A N 1
ATOM 1207 C CA . GLU A 1 163 ? -31.790 5.189 53.827 1.00 96.69 163 GLU A CA 1
ATOM 1208 C C . GLU A 1 163 ? -30.963 5.431 55.100 1.00 96.69 163 GLU A C 1
ATOM 1210 O O . GLU A 1 163 ? -31.515 5.538 56.198 1.00 96.69 163 GLU A O 1
ATOM 1215 N N . LEU A 1 164 ? -29.642 5.604 54.963 1.00 97.06 164 LEU A N 1
ATOM 1216 C CA . LEU A 1 164 ? -28.750 5.935 56.080 1.00 97.06 164 LEU A CA 1
ATOM 1217 C C . LEU A 1 164 ? -29.140 7.247 56.760 1.00 97.06 164 LEU A C 1
ATOM 1219 O O . LEU A 1 164 ? -29.125 7.339 57.989 1.00 97.06 164 LEU A O 1
ATOM 1223 N N . LYS A 1 165 ? -29.499 8.268 55.977 1.00 96.44 165 LYS A N 1
ATOM 1224 C CA . LYS A 1 165 ? -29.956 9.551 56.516 1.00 96.44 165 LYS A CA 1
ATOM 1225 C C . LYS A 1 165 ? -31.218 9.380 57.360 1.00 96.44 165 LYS A C 1
ATOM 1227 O O . LYS A 1 165 ? -31.264 9.900 58.473 1.00 96.44 165 LYS A O 1
ATOM 1232 N N . GLU A 1 166 ? -32.195 8.621 56.869 1.00 95.19 166 GLU A N 1
ATOM 1233 C CA . GLU A 1 166 ? -33.410 8.298 57.623 1.00 95.19 166 GLU A CA 1
ATOM 1234 C C . GLU A 1 166 ? -33.081 7.550 58.922 1.00 95.19 166 GLU A C 1
ATOM 1236 O O . GLU A 1 166 ? -33.560 7.929 59.992 1.00 95.19 166 GLU A O 1
ATOM 1241 N N . THR A 1 167 ? -32.181 6.562 58.866 1.00 93.88 167 THR A N 1
ATOM 1242 C CA . THR A 1 167 ? -31.770 5.811 60.065 1.00 93.88 167 THR A CA 1
ATOM 1243 C C . THR A 1 167 ? -31.085 6.708 61.099 1.00 93.88 167 THR A C 1
ATOM 1245 O O . THR A 1 167 ? -31.317 6.579 62.302 1.00 93.88 167 THR A O 1
ATOM 1248 N N . VAL A 1 168 ? -30.236 7.637 60.654 1.00 94.06 168 VAL A N 1
ATOM 1249 C CA . VAL A 1 168 ? -29.568 8.610 61.531 1.00 94.06 168 VAL A CA 1
ATOM 1250 C C . VAL A 1 168 ? -30.578 9.562 62.167 1.00 94.06 168 VAL A C 1
ATOM 1252 O O . VAL A 1 168 ? -30.467 9.862 63.359 1.00 94.06 168 VAL A O 1
ATOM 1255 N N . ASP A 1 169 ? -31.556 10.038 61.399 1.00 93.06 169 ASP A N 1
ATOM 1256 C CA . ASP A 1 169 ? -32.614 10.902 61.918 1.00 93.06 169 ASP A CA 1
ATOM 1257 C C . ASP A 1 169 ? -33.491 10.157 62.941 1.00 93.06 169 ASP A C 1
ATOM 1259 O O . ASP A 1 169 ? -33.846 10.735 63.969 1.00 93.06 169 ASP A O 1
ATOM 1263 N N . GLU A 1 170 ? -33.768 8.864 62.735 1.00 90.81 170 GLU A N 1
ATOM 1264 C CA . GLU A 1 170 ? -34.435 7.982 63.705 1.00 90.81 170 GLU A CA 1
ATOM 1265 C C . GLU A 1 170 ? -33.638 7.859 65.014 1.00 90.81 170 GLU A C 1
ATOM 1267 O O . GLU A 1 170 ? -34.196 8.032 66.097 1.00 90.81 170 GLU A O 1
ATOM 1272 N N . LEU A 1 171 ? -32.322 7.635 64.925 1.00 88.56 171 LEU A N 1
ATOM 1273 C CA . LEU A 1 171 ? -31.430 7.515 66.086 1.00 88.56 171 LEU A CA 1
ATOM 1274 C C . LEU A 1 171 ? -31.284 8.820 66.880 1.00 88.56 171 LEU A C 1
ATOM 1276 O O . LEU A 1 171 ? -31.025 8.786 68.083 1.00 88.56 171 LEU A O 1
ATOM 1280 N N . LYS A 1 172 ? -31.434 9.977 66.224 1.00 87.00 172 LYS A N 1
ATOM 1281 C CA . LYS A 1 172 ? -31.417 11.293 66.884 1.00 87.00 172 LYS A CA 1
ATOM 1282 C C . LYS A 1 172 ? -32.706 11.609 67.633 1.00 87.00 172 LYS A C 1
ATOM 1284 O O . LYS A 1 172 ? -32.694 12.513 68.474 1.00 87.00 172 LYS A O 1
ATOM 1289 N N . LYS A 1 173 ? -33.813 10.913 67.352 1.00 84.81 173 LYS A N 1
ATOM 1290 C CA . LYS A 1 173 ? -35.033 11.066 68.152 1.00 84.81 173 LYS A CA 1
ATOM 1291 C C . LYS A 1 173 ? -34.690 10.630 69.584 1.00 84.81 173 LYS A C 1
ATOM 1293 O O . LYS A 1 173 ? -34.102 9.564 69.759 1.00 84.81 173 LYS A O 1
ATOM 1298 N N . PRO A 1 174 ? -35.000 11.433 70.620 1.00 71.31 174 PRO A N 1
ATOM 1299 C CA . PRO A 1 174 ? -34.673 11.060 71.989 1.00 71.31 174 PRO A CA 1
ATOM 1300 C C . PRO A 1 174 ? -35.335 9.715 72.289 1.00 71.31 174 PRO A C 1
ATOM 1302 O O . PRO A 1 174 ? -36.557 9.599 72.187 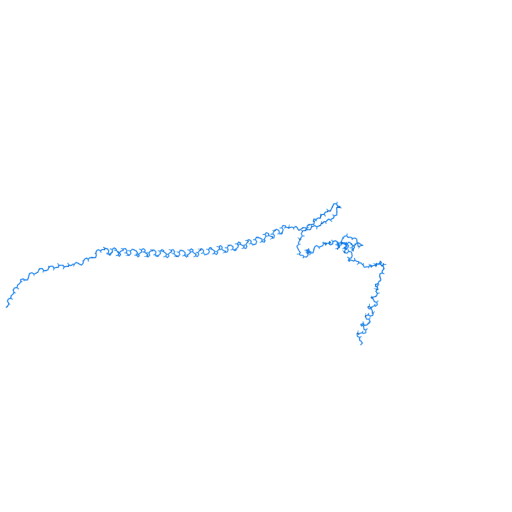1.00 71.31 174 PRO A O 1
ATOM 1305 N N . SER A 1 175 ? -34.521 8.702 72.613 1.00 60.22 175 SER A N 1
ATOM 1306 C CA . SER A 1 175 ? -34.997 7.399 73.083 1.00 60.22 175 SER A CA 1
ATOM 1307 C C . SER A 1 175 ? -36.003 7.667 74.189 1.00 60.22 175 SER A C 1
ATOM 1309 O O . SER A 1 175 ? -35.617 8.164 75.246 1.00 60.22 175 SER A O 1
ATOM 1311 N N . GLY A 1 176 ? -37.284 7.404 73.922 1.00 57.66 176 GLY A N 1
ATOM 1312 C CA . GLY A 1 176 ? -38.354 7.676 74.868 1.00 57.66 176 GLY A CA 1
ATOM 1313 C C . GLY A 1 176 ? -37.989 7.073 76.216 1.00 57.66 176 GLY A C 1
ATOM 1314 O O . GLY A 1 176 ? -37.849 5.856 76.329 1.00 57.66 176 GLY A O 1
ATOM 1315 N N . GLU A 1 177 ? -37.776 7.933 77.214 1.00 54.94 177 GLU A N 1
ATOM 1316 C CA . GLU A 1 177 ? -37.549 7.513 78.591 1.00 54.94 177 GLU A CA 1
ATOM 1317 C C . GLU A 1 177 ? -38.616 6.480 78.969 1.00 54.94 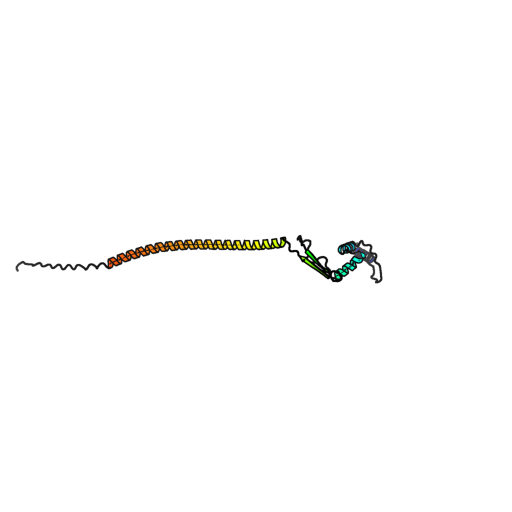177 GLU A C 1
ATOM 1319 O O . GLU A 1 177 ? -39.803 6.697 78.677 1.00 54.94 177 GLU A O 1
ATOM 1324 N N . PRO A 1 178 ? -38.247 5.364 79.625 1.00 52.62 178 PRO A N 1
ATOM 1325 C CA . PRO A 1 178 ? -39.247 4.491 80.201 1.00 52.62 178 PRO A CA 1
ATOM 1326 C C . PRO A 1 178 ? -40.059 5.346 81.171 1.00 52.62 178 PRO A C 1
ATOM 1328 O O . PRO A 1 178 ? -39.542 5.804 82.190 1.00 52.62 178 PRO A O 1
ATOM 1331 N N . LYS A 1 179 ? -41.329 5.601 80.833 1.00 53.22 179 LYS A N 1
ATOM 1332 C CA . LYS A 1 179 ? -42.291 6.234 81.736 1.00 53.22 179 LYS A CA 1
ATOM 1333 C C . LYS A 1 179 ? -42.349 5.372 82.994 1.00 53.22 179 LYS A C 1
ATOM 1335 O O . LYS A 1 179 ? -43.080 4.384 83.038 1.00 53.22 179 LYS A O 1
ATOM 1340 N N . SER A 1 180 ? -41.565 5.726 84.012 1.00 53.00 180 SER A N 1
ATOM 1341 C CA . SER A 1 180 ? -41.694 5.139 85.335 1.00 53.00 180 SER A CA 1
ATOM 1342 C C . SER A 1 180 ? -43.045 5.603 85.873 1.00 53.00 180 SER A C 1
ATOM 1344 O O . SER A 1 180 ? -43.265 6.755 86.248 1.00 53.00 180 SER A O 1
ATOM 1346 N N . SER A 1 181 ? -44.025 4.706 85.796 1.00 50.41 181 SER A N 1
ATOM 1347 C CA . SER A 1 181 ? -45.334 4.923 86.394 1.00 50.41 181 SER A CA 1
ATOM 1348 C C . SER A 1 181 ? -45.182 4.792 87.906 1.00 50.41 181 SER A C 1
ATOM 1350 O O . SER A 1 181 ? -45.417 3.735 88.487 1.00 50.41 181 SER A O 1
ATOM 1352 N N . ASN A 1 182 ? -44.780 5.888 88.548 1.00 52.91 182 ASN A N 1
ATOM 1353 C CA . ASN A 1 182 ? -44.924 6.098 89.982 1.00 52.91 182 ASN A CA 1
ATOM 1354 C C . ASN A 1 182 ? -46.419 6.222 90.321 1.00 52.91 182 ASN A C 1
ATOM 1356 O O . ASN A 1 182 ? -46.948 7.314 90.535 1.00 52.91 182 ASN A O 1
ATOM 1360 N N . SER A 1 183 ? -47.132 5.101 90.382 1.00 49.31 183 SER A N 1
ATOM 1361 C CA . SER A 1 183 ? -48.488 5.069 90.923 1.00 49.31 183 SER A CA 1
ATOM 1362 C C . SER A 1 183 ? -48.424 4.984 92.447 1.00 49.31 183 SER A C 1
ATOM 1364 O O . SER A 1 183 ? -48.397 3.908 93.038 1.00 49.31 183 SER A O 1
ATOM 1366 N N . LYS A 1 184 ? -48.417 6.161 93.086 1.00 55.91 184 LYS A N 1
ATOM 1367 C CA . LYS A 1 184 ? -48.854 6.347 94.477 1.00 55.91 184 LYS A CA 1
ATOM 1368 C C . LYS A 1 184 ? -50.270 5.773 94.631 1.00 55.91 184 LYS A C 1
ATOM 1370 O O . LYS A 1 184 ? -51.230 6.449 94.272 1.00 55.91 184 LYS A O 1
ATOM 1375 N N . SER A 1 185 ? -50.428 4.591 95.223 1.00 54.06 185 SER A N 1
ATOM 1376 C CA . SER A 1 185 ? -51.716 4.166 95.781 1.00 54.06 185 SER A CA 1
ATOM 1377 C C . SER A 1 185 ? -51.740 4.461 97.283 1.00 54.06 185 SER A C 1
ATOM 1379 O O . SER A 1 185 ? -51.297 3.693 98.132 1.00 54.06 185 SER A O 1
ATOM 1381 N N . LYS A 1 186 ? -52.264 5.643 97.625 1.00 58.09 186 LYS A N 1
ATOM 1382 C CA . LYS A 1 186 ? -52.862 5.866 98.942 1.00 58.09 186 LYS A CA 1
ATOM 1383 C C . LYS A 1 186 ? -54.190 5.114 98.958 1.00 58.09 186 LYS A C 1
ATOM 1385 O O . LYS A 1 186 ? -55.148 5.589 98.356 1.00 58.09 186 LYS A O 1
ATOM 1390 N N . THR A 1 187 ? -54.268 4.029 99.717 1.00 53.66 187 THR A N 1
ATOM 1391 C CA . THR A 1 187 ? -55.556 3.502 100.176 1.00 53.66 187 THR A CA 1
ATOM 1392 C C . THR A 1 187 ? -55.467 3.276 101.676 1.00 53.66 187 THR A C 1
ATOM 1394 O O . THR A 1 187 ? -54.800 2.365 102.157 1.00 53.66 187 THR A O 1
ATOM 1397 N N . GLN A 1 188 ? -56.100 4.179 102.426 1.00 57.09 188 GLN A N 1
ATOM 1398 C CA . GLN A 1 188 ? -56.366 4.016 103.850 1.00 57.09 188 GLN A CA 1
ATOM 1399 C C . GLN A 1 188 ? -57.255 2.786 104.043 1.00 57.09 188 GLN A C 1
ATOM 1401 O O . GLN A 1 188 ? -58.409 2.786 103.621 1.00 57.09 188 GLN A O 1
ATOM 1406 N N . GLN A 1 189 ? -56.741 1.763 104.717 1.00 50.41 189 GLN A N 1
ATOM 1407 C CA . GLN A 1 189 ? -57.539 0.628 105.157 1.00 50.41 189 GLN A CA 1
ATOM 1408 C C . GLN A 1 189 ? -57.981 0.881 106.604 1.00 50.41 189 GLN A C 1
ATOM 1410 O O . GLN A 1 189 ? -57.275 0.577 107.562 1.00 50.41 189 GLN A O 1
ATOM 1415 N N . LYS A 1 190 ? -59.158 1.496 106.762 1.00 53.91 190 LYS A N 1
ATOM 1416 C CA . LYS A 1 190 ? -59.968 1.330 107.974 1.00 53.91 190 LYS A CA 1
ATOM 1417 C C . LYS A 1 190 ? -60.748 0.026 107.817 1.00 53.91 190 LYS A C 1
ATOM 1419 O O . LYS A 1 190 ? -61.394 -0.145 106.788 1.00 53.91 190 LYS A O 1
ATOM 1424 N N . ASN A 1 191 ? -60.676 -0.857 108.815 1.00 47.75 191 ASN A N 1
ATOM 1425 C CA . ASN A 1 191 ? -61.820 -1.486 109.500 1.00 47.75 191 ASN A CA 1
ATOM 1426 C C . ASN A 1 191 ? -61.399 -2.760 110.264 1.00 47.75 191 ASN A C 1
ATOM 1428 O O . ASN A 1 191 ? -60.918 -3.720 109.677 1.00 47.75 191 ASN A O 1
ATOM 1432 N N . ASN A 1 192 ? -61.625 -2.713 111.581 1.00 48.88 192 ASN A N 1
ATOM 1433 C CA . ASN A 1 192 ? -62.314 -3.683 112.445 1.00 48.88 192 ASN A CA 1
ATOM 1434 C C . ASN A 1 192 ? -62.100 -5.197 112.222 1.00 48.88 192 ASN A C 1
ATOM 1436 O O . ASN A 1 192 ? -62.535 -5.739 111.215 1.00 48.88 192 ASN A O 1
ATOM 1440 N N . SER A 1 193 ? -61.686 -5.917 113.277 1.00 50.47 193 SER A N 1
ATOM 1441 C CA . SER A 1 193 ? -62.582 -6.769 114.100 1.00 50.47 193 SER A CA 1
ATOM 1442 C C . SER A 1 193 ? -61.844 -7.942 114.785 1.00 50.47 193 SER A C 1
ATOM 1444 O O . SER A 1 193 ? -61.218 -8.761 114.125 1.00 50.47 193 SER A O 1
ATOM 1446 N N . LYS A 1 194 ? -61.972 -7.989 116.120 1.00 45.56 194 LYS A N 1
ATOM 1447 C CA . LYS A 1 194 ? -61.914 -9.113 117.086 1.00 45.56 194 LYS A CA 1
ATOM 1448 C C . LYS A 1 194 ? -61.284 -10.463 116.675 1.00 45.56 194 LYS A C 1
ATOM 1450 O O . LYS A 1 194 ? -61.899 -11.218 115.924 1.00 45.56 194 LYS A O 1
ATOM 1455 N N . LYS A 1 195 ? -60.276 -10.891 117.444 1.00 40.03 195 LYS A N 1
ATOM 1456 C CA . LYS A 1 195 ? -60.418 -11.944 118.472 1.00 40.03 195 LYS A CA 1
ATOM 1457 C C . LYS A 1 195 ? -59.268 -11.895 119.469 1.00 40.03 195 LYS A C 1
ATOM 1459 O O . LYS A 1 195 ? -58.151 -11.557 119.031 1.00 40.03 195 LYS A O 1
#

pLDDT: mean 74.63, std 18.37, range [30.36, 98.25]

Secondary structure (DSSP, 8-state):
--THHHHHHHHHHHHTT-------S----------HHHHHHHHHHTS-TTTHHHHHHHHHHTT--SS-TT--TTS-----EEEEEEE-TTS-EEEEEEEE---HHHHHHHHHHHHHHHHHHHHHHHHHHHHHHHHHHHHHHHHHHHHHHHHHHHHHHHHHHHHHHHHHHHHHS----------------------

Sequence (195 aa):
MSAIADFKKRRLAAKAKGETKATTDKAQITITQDNTALKLLAKLLGCDESKAIETAQEYVDQNITFFDKGFDPASGEEKTVFAEVTLDDENNVESVEVKHVETATDERNSSIANADDTAESLADSAEQANSAASNIESAADKASDAASDLAYSADDINQANSELKETVDELKKPSGEPKSSNSKSKTQQKNNSKK

Radius of gyration: 61.68 Å; chains: 1; bounding box: 123×81×175 Å